Protein AF-A0A2S4L9C0-F1 (afdb_monomer)

Secondary structure (DSSP, 8-state):
-PPPPPP---HHHHHHHHHHHHHHTTS--SS--PPPHHHHSPPP-HHHH-GGG----TT---PPPTT-----SS--TT-SPP-SEEEEEE---S---SSGGGSTTSHHHHHHHSPPPTTSPEEEEEE-PPPTTS---TTS-EEEEEETTTEEEEEE-GGGHHHIIIIIITTS--TTS-----PPPP-

Radius of gyration: 21.56 Å; Cα contacts (8 Å, |Δi|>4): 229; chains: 1; bounding box: 57×43×52 Å

Nearest PDB structures (foldseek):
  2rn7-assembly1_A  TM=2.493E-01  e=7.456E+00  Shigella flexneri

Solvent-accessible surface area (backbone atoms only — not comparable to full-atom values): 11950 Å² total; per-residue (Å²): 134,81,80,80,80,74,86,75,75,44,70,74,57,52,56,61,47,55,62,51,53,65,68,49,75,80,55,91,69,89,86,79,80,77,77,54,67,81,78,74,48,81,78,82,48,52,92,82,49,34,72,91,62,67,68,73,62,97,81,70,79,81,73,79,62,95,85,73,80,81,84,85,65,72,76,66,81,89,64,68,80,87,54,23,31,38,43,38,34,26,39,47,43,94,78,76,63,96,52,57,47,71,42,77,69,21,53,46,23,39,52,65,73,42,86,73,47,88,64,45,48,71,41,80,43,78,37,58,44,69,18,86,77,76,44,67,57,49,90,51,46,23,33,34,42,35,34,72,61,78,41,78,44,70,75,46,41,38,92,47,37,68,57,46,34,65,66,48,57,40,68,44,54,33,72,82,50,79,84,69,86,81,73,75,80,81,128

Mean predicted aligned error: 12.06 Å

Foldseek 3Di:
DDPDDDQDADPVVVVVCVVVVVVCVVPDDDDDDDDDPPVVDDDDDCVVCNPPVPDDDPPPPDDDDVPDDDPPRHDPPPPPDDWWKEKEWAQLDPDDDPQNLPPPQALSVLQVPDDAAPRTGYHYHYDNPAAPVNHNDLQFFGWIQMPPQRDIDHRHHSVCSNVCRHPPVNPGGTPPRDDDPDDDPDD

pLDDT: mean 81.13, std 18.76, range [32.19, 98.31]

Sequence (187 aa):
MAPPPAPRMPVKQKMAVSLKSLMSSVLGRPGGGGTAAAELFAKTDPAADGDECLRDCDSCSVRYPRGFRIDEEDALYGRVKGWSTHMVVGTGKADWARDVGDERGSVMEAVDRAAGPKNGRLMLSASNMPTPHDTSDYSEPTTVLLLPAFTLVRNVHPRNVPTLIDELVNAAPTTTSPLRPAGLPRA

InterPro domains:
  IPR009737 Thioredoxin-like ferredoxin [PF06999] (76-171)
  IPR009737 Thioredoxin-like ferredoxin [PTHR31902] (38-170)

Organism: NCBI:txid94208

Structure (mmCIF, N/CA/C/O backbone):
data_AF-A0A2S4L9C0-F1
#
_entry.id   AF-A0A2S4L9C0-F1
#
loop_
_atom_site.group_PDB
_atom_site.id
_atom_site.type_symbol
_atom_site.label_atom_id
_atom_site.label_alt_id
_atom_site.label_comp_id
_atom_site.label_asym_id
_atom_site.label_entity_id
_atom_site.label_seq_id
_atom_site.pdbx_PDB_ins_code
_atom_site.Cartn_x
_atom_site.Cartn_y
_atom_site.Cartn_z
_atom_site.occupancy
_atom_site.B_iso_or_equiv
_atom_site.auth_seq_id
_atom_site.auth_comp_id
_atom_site.auth_asym_id
_atom_site.auth_atom_id
_atom_site.pdbx_PDB_model_num
ATOM 1 N N . MET A 1 1 ? 26.727 -15.328 -33.462 1.00 40.56 1 MET A N 1
ATOM 2 C CA . MET A 1 1 ? 26.550 -14.125 -32.624 1.00 40.56 1 MET A CA 1
ATOM 3 C C . MET A 1 1 ? 26.323 -14.616 -31.202 1.00 40.56 1 MET A C 1
ATOM 5 O O . MET A 1 1 ? 25.412 -15.408 -31.003 1.00 40.56 1 MET A O 1
ATOM 9 N N . ALA A 1 2 ? 27.241 -14.332 -30.276 1.00 32.19 2 ALA A N 1
ATOM 10 C CA . ALA A 1 2 ? 27.157 -14.835 -28.902 1.00 32.19 2 ALA A CA 1
ATOM 11 C C . ALA A 1 2 ? 26.001 -14.144 -28.151 1.00 32.19 2 ALA A C 1
ATOM 13 O O . ALA A 1 2 ? 25.752 -12.969 -28.425 1.00 32.19 2 ALA A O 1
ATOM 14 N N . PRO A 1 3 ? 25.294 -14.829 -27.232 1.00 37.19 3 PRO A N 1
ATOM 15 C CA . PRO A 1 3 ? 24.273 -14.183 -26.415 1.00 37.19 3 PRO A CA 1
ATOM 16 C C . PRO A 1 3 ? 24.906 -13.063 -25.571 1.00 37.19 3 PRO A C 1
ATOM 18 O O . PRO A 1 3 ? 26.029 -13.244 -25.082 1.00 37.19 3 PRO A O 1
ATOM 21 N N . PRO A 1 4 ? 24.217 -11.923 -25.382 1.00 44.47 4 PRO A N 1
ATOM 22 C CA . PRO A 1 4 ? 24.716 -10.859 -24.524 1.00 44.47 4 PRO A CA 1
ATOM 23 C C . PRO A 1 4 ? 24.902 -11.385 -23.091 1.00 44.47 4 PRO A C 1
ATOM 25 O O . PRO A 1 4 ? 24.131 -12.237 -22.630 1.00 44.47 4 PRO A O 1
ATOM 28 N N . PRO A 1 5 ? 25.950 -10.933 -22.380 1.00 41.84 5 PRO A N 1
ATOM 29 C CA . PRO A 1 5 ? 26.220 -11.382 -21.024 1.00 41.84 5 PRO A CA 1
ATOM 30 C C . PRO A 1 5 ? 25.056 -11.003 -20.106 1.00 41.84 5 PRO A C 1
ATOM 32 O O . PRO A 1 5 ? 24.578 -9.872 -20.135 1.00 41.84 5 PRO A O 1
ATOM 35 N N . ALA A 1 6 ? 24.621 -11.942 -19.261 1.00 49.94 6 ALA A N 1
ATOM 36 C CA . ALA A 1 6 ? 23.619 -11.664 -18.238 1.00 49.94 6 ALA A CA 1
ATOM 37 C C . ALA A 1 6 ? 24.043 -10.443 -17.392 1.00 49.94 6 ALA A C 1
ATOM 39 O O . ALA A 1 6 ? 25.236 -10.327 -17.070 1.00 49.94 6 ALA A O 1
ATOM 40 N N . PRO A 1 7 ? 23.103 -9.552 -17.019 1.00 53.53 7 PRO A N 1
ATOM 41 C CA . PRO A 1 7 ? 23.416 -8.340 -16.273 1.00 53.53 7 PRO A CA 1
ATOM 42 C C . PRO A 1 7 ? 24.195 -8.695 -15.003 1.00 53.53 7 PRO A C 1
ATOM 44 O O . PRO A 1 7 ? 23.752 -9.466 -14.147 1.00 53.53 7 PRO A O 1
ATOM 47 N N . ARG A 1 8 ? 25.427 -8.185 -14.916 1.00 56.31 8 ARG A N 1
ATOM 48 C CA . ARG A 1 8 ? 26.347 -8.491 -13.821 1.00 56.31 8 ARG A CA 1
ATOM 49 C C . ARG A 1 8 ? 25.921 -7.687 -12.600 1.00 56.31 8 ARG A C 1
ATOM 51 O O . ARG A 1 8 ? 26.166 -6.492 -12.544 1.00 56.31 8 ARG A O 1
ATOM 58 N N . MET A 1 9 ? 25.340 -8.356 -11.604 1.00 55.81 9 MET A N 1
ATOM 59 C CA . MET A 1 9 ? 24.988 -7.709 -10.334 1.00 55.81 9 MET A CA 1
ATOM 60 C C . MET A 1 9 ? 26.193 -6.951 -9.734 1.00 55.81 9 MET A C 1
ATOM 62 O O . MET A 1 9 ? 27.287 -7.540 -9.661 1.00 55.81 9 MET A O 1
ATOM 66 N N . PRO A 1 10 ? 26.002 -5.715 -9.232 1.00 62.03 10 PRO A N 1
ATOM 67 C CA . PRO A 1 10 ? 27.058 -4.949 -8.578 1.00 62.03 10 PRO A CA 1
ATOM 68 C C . PRO A 1 10 ? 27.641 -5.712 -7.389 1.00 62.03 10 PRO A C 1
ATOM 70 O O . PRO A 1 10 ? 26.926 -6.362 -6.621 1.00 62.03 10 PRO A O 1
ATOM 73 N N . VAL A 1 11 ? 28.955 -5.607 -7.183 1.00 62.00 11 VAL A N 1
ATOM 74 C CA . VAL A 1 11 ? 29.671 -6.326 -6.110 1.00 62.00 11 VAL A CA 1
ATOM 75 C C . VAL A 1 11 ? 29.096 -6.004 -4.724 1.00 62.00 11 VAL A C 1
ATOM 77 O O . VAL A 1 11 ? 28.929 -6.904 -3.901 1.00 62.00 11 VAL A O 1
ATOM 80 N N . LYS A 1 12 ? 28.687 -4.750 -4.485 1.00 55.84 12 LYS A N 1
ATOM 81 C CA . LYS A 1 12 ? 28.034 -4.325 -3.233 1.00 55.84 12 LYS A CA 1
ATOM 82 C C . LYS A 1 12 ? 26.720 -5.072 -2.980 1.00 55.84 12 LYS A C 1
ATOM 84 O O . LYS A 1 12 ? 26.436 -5.469 -1.850 1.00 55.84 12 LYS A O 1
ATOM 89 N N . GLN A 1 13 ? 25.944 -5.332 -4.034 1.00 58.22 13 GLN A N 1
ATOM 90 C CA . GLN A 1 13 ? 24.710 -6.103 -3.932 1.00 58.22 13 GLN A CA 1
ATOM 91 C C . GLN A 1 13 ? 24.969 -7.598 -3.719 1.00 58.22 13 GLN A C 1
ATOM 93 O O . GLN A 1 13 ? 24.226 -8.222 -2.961 1.00 58.22 13 GLN A O 1
ATOM 98 N N . LYS A 1 14 ? 26.025 -8.164 -4.320 1.00 57.91 14 LYS A N 1
ATOM 99 C CA . LYS A 1 14 ? 26.423 -9.571 -4.117 1.00 57.91 14 LYS A CA 1
ATOM 100 C C . LYS A 1 14 ? 26.741 -9.876 -2.651 1.00 57.91 14 LYS A C 1
ATOM 102 O O . LYS A 1 14 ? 26.274 -10.882 -2.120 1.00 57.91 14 LYS A O 1
ATOM 107 N N . MET A 1 15 ? 27.464 -8.982 -1.973 1.00 54.25 15 MET A N 1
ATOM 108 C CA . MET A 1 15 ? 27.844 -9.165 -0.564 1.00 54.25 15 MET A CA 1
ATOM 109 C C . MET A 1 15 ? 26.628 -9.130 0.378 1.00 54.25 15 MET A C 1
ATOM 111 O O . MET A 1 15 ? 26.521 -9.955 1.284 1.00 54.25 15 MET A O 1
ATOM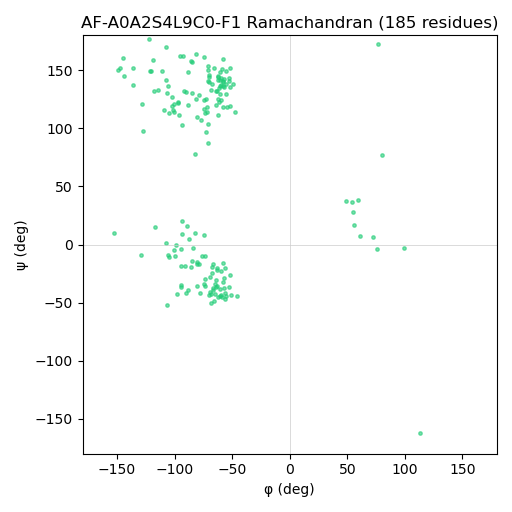 115 N N . ALA A 1 16 ? 25.659 -8.243 0.119 1.00 54.34 16 ALA A N 1
ATOM 116 C CA . ALA A 1 16 ? 24.417 -8.163 0.893 1.00 54.34 16 ALA A CA 1
ATOM 117 C C . ALA A 1 16 ? 23.483 -9.372 0.682 1.00 54.34 16 ALA A C 1
ATOM 119 O O . ALA A 1 16 ? 22.702 -9.707 1.573 1.00 54.34 16 ALA A O 1
ATOM 120 N N . VAL A 1 17 ? 23.547 -10.024 -0.484 1.00 53.62 17 VAL A N 1
ATOM 121 C CA . VAL A 1 17 ? 22.790 -11.253 -0.781 1.00 53.62 17 VAL A CA 1
ATOM 122 C C . VAL A 1 17 ? 23.447 -12.469 -0.126 1.00 53.62 17 VAL A C 1
ATOM 124 O O . VAL A 1 17 ? 22.741 -13.272 0.475 1.00 53.62 17 VAL A O 1
ATOM 127 N N . SER A 1 18 ? 24.781 -12.569 -0.154 1.00 51.62 18 SER A N 1
ATOM 128 C CA . SER A 1 18 ? 25.524 -13.679 0.467 1.00 51.62 18 SER A CA 1
ATOM 129 C C . SER A 1 18 ? 25.285 -13.767 1.984 1.00 51.62 18 SER A C 1
ATOM 131 O O . SER A 1 18 ? 24.957 -14.835 2.502 1.00 51.62 18 SER A O 1
ATOM 133 N N . LEU A 1 19 ? 25.311 -12.627 2.692 1.00 51.59 19 LEU A N 1
ATOM 134 C CA . LEU A 1 19 ? 25.030 -12.589 4.135 1.00 51.59 19 LEU A CA 1
ATOM 135 C C . LEU A 1 19 ? 23.570 -12.947 4.478 1.00 51.59 19 LEU A C 1
ATOM 137 O O . LEU A 1 19 ? 23.311 -13.610 5.481 1.00 51.59 19 LEU A O 1
ATOM 141 N N . LYS A 1 20 ? 22.604 -12.527 3.648 1.00 49.97 20 LYS A N 1
ATOM 142 C CA . LYS A 1 20 ? 21.173 -12.826 3.852 1.00 49.97 20 LYS A CA 1
ATOM 143 C C . LYS A 1 20 ? 20.823 -14.274 3.506 1.00 49.97 20 LYS A C 1
ATOM 145 O O . LYS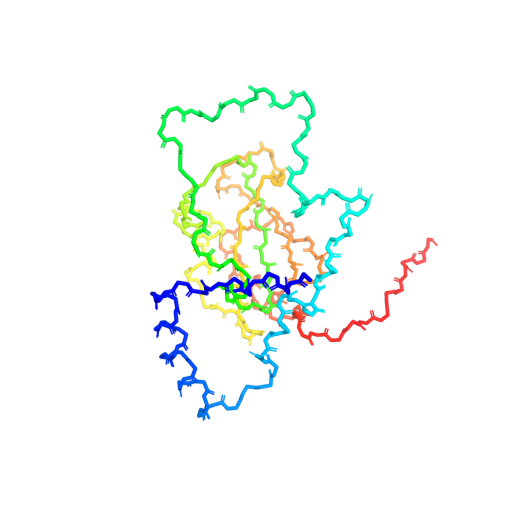 A 1 20 ? 19.974 -14.862 4.170 1.00 49.97 20 LYS A O 1
ATOM 150 N N . SER A 1 21 ? 21.487 -14.846 2.501 1.00 47.16 21 SER A N 1
ATOM 151 C CA . SER A 1 21 ? 21.288 -16.233 2.076 1.00 47.16 21 SER A CA 1
ATOM 152 C C . SER A 1 21 ? 21.643 -17.206 3.198 1.00 47.16 21 SER A C 1
ATOM 154 O O . SER A 1 21 ? 20.842 -18.088 3.499 1.00 47.16 21 SER A O 1
ATOM 156 N N . LEU A 1 22 ? 22.779 -16.996 3.875 1.00 48.09 22 LEU A N 1
ATOM 157 C CA . LEU A 1 22 ? 23.251 -17.879 4.948 1.00 48.09 22 LEU A CA 1
ATOM 158 C C . LEU A 1 22 ? 22.320 -17.897 6.173 1.00 48.09 22 LEU A C 1
ATOM 160 O O . LEU A 1 22 ? 22.137 -18.953 6.777 1.00 48.09 22 LEU A O 1
ATOM 164 N N . MET A 1 23 ? 21.667 -16.776 6.500 1.00 48.16 23 MET A N 1
ATOM 165 C CA . MET A 1 23 ? 20.722 -16.708 7.627 1.00 48.16 23 MET A CA 1
ATOM 166 C C . MET A 1 23 ? 19.326 -17.265 7.313 1.00 48.16 23 MET A C 1
ATOM 168 O O . MET A 1 23 ? 18.567 -17.558 8.233 1.00 48.16 23 MET A O 1
ATOM 172 N N . SER A 1 24 ? 18.982 -17.457 6.036 1.00 38.38 24 SER A N 1
ATOM 173 C CA . SER A 1 24 ? 17.699 -18.059 5.637 1.00 38.38 24 SER A CA 1
ATOM 174 C C . SER A 1 24 ? 17.721 -19.592 5.604 1.00 38.38 24 SER A C 1
ATOM 176 O O . SER A 1 24 ? 16.674 -20.225 5.691 1.00 38.38 24 SER A O 1
ATOM 178 N N . SER A 1 25 ? 18.909 -20.198 5.537 1.00 37.41 25 SER A N 1
ATOM 179 C CA . SER A 1 25 ? 19.090 -21.652 5.418 1.00 37.41 25 SER A CA 1
ATOM 180 C C . SER A 1 25 ? 18.803 -22.448 6.702 1.00 37.41 25 SER A C 1
ATOM 182 O O . SER A 1 25 ? 18.737 -23.670 6.640 1.00 37.41 25 SER A O 1
ATOM 184 N N . VAL A 1 26 ? 18.616 -21.791 7.855 1.00 46.44 26 VAL A N 1
ATOM 185 C CA . VAL A 1 26 ? 18.379 -22.459 9.156 1.00 46.44 26 VAL A CA 1
ATOM 186 C C . VAL A 1 26 ? 16.916 -22.365 9.621 1.00 46.44 26 VAL A C 1
ATOM 188 O O . VAL A 1 26 ? 16.510 -23.070 10.540 1.00 46.44 26 VAL A O 1
ATOM 191 N N . LEU A 1 27 ? 16.071 -21.576 8.951 1.00 43.75 27 LEU A N 1
ATOM 192 C CA . LEU A 1 27 ? 14.640 -21.486 9.252 1.00 43.75 27 LEU A CA 1
ATOM 193 C C . LEU A 1 27 ? 13.852 -21.723 7.964 1.00 43.75 27 LEU A C 1
ATOM 195 O O . LEU A 1 27 ? 13.706 -20.826 7.136 1.00 43.75 27 LEU A O 1
ATOM 199 N N . GLY A 1 28 ? 13.389 -22.964 7.789 1.00 33.69 28 GLY A N 1
ATOM 200 C CA . GLY A 1 28 ? 12.649 -23.422 6.617 1.00 33.69 28 GLY A CA 1
ATOM 201 C C . GLY A 1 28 ? 11.518 -22.468 6.236 1.00 33.69 28 GLY A C 1
ATOM 202 O O . GLY A 1 28 ? 10.542 -22.304 6.965 1.00 33.69 28 GLY A O 1
ATOM 203 N N . ARG A 1 29 ? 11.658 -21.839 5.068 1.00 38.75 29 ARG A N 1
ATOM 204 C CA . ARG A 1 29 ? 10.647 -20.968 4.476 1.00 38.75 29 ARG A CA 1
ATOM 205 C C . ARG A 1 29 ? 9.881 -21.742 3.402 1.00 38.75 29 ARG A C 1
ATOM 207 O O . ARG A 1 29 ? 10.502 -22.153 2.422 1.00 38.75 29 ARG A O 1
ATOM 214 N N . PRO A 1 30 ? 8.551 -21.890 3.503 1.00 38.41 30 PRO A N 1
ATOM 215 C CA . PRO A 1 30 ? 7.756 -22.253 2.343 1.00 38.41 30 PRO A CA 1
ATOM 216 C C . PRO A 1 30 ? 7.694 -21.026 1.412 1.00 38.41 30 PRO A C 1
ATOM 218 O O . PRO A 1 30 ? 7.232 -19.959 1.808 1.00 38.41 30 PRO A O 1
ATOM 221 N N . GLY A 1 31 ? 8.222 -21.152 0.190 1.00 43.75 31 GLY A N 1
ATOM 222 C CA . GLY A 1 31 ? 8.027 -20.192 -0.911 1.00 43.75 31 GLY A CA 1
ATOM 223 C C . GLY A 1 31 ? 8.894 -18.923 -0.875 1.00 43.75 31 GLY A C 1
ATOM 224 O O . GLY A 1 31 ? 8.426 -17.839 -0.525 1.00 43.75 31 GLY A O 1
ATOM 225 N N . GLY A 1 32 ? 10.173 -19.010 -1.254 1.00 45.41 32 GLY A N 1
ATOM 226 C CA . GLY A 1 32 ? 11.061 -17.838 -1.198 1.00 45.41 32 GLY A CA 1
ATOM 227 C C . GLY A 1 32 ? 12.237 -17.759 -2.164 1.00 45.41 32 GLY A C 1
ATOM 228 O O . GLY A 1 32 ? 13.054 -16.864 -1.979 1.00 45.41 32 GLY A O 1
ATOM 2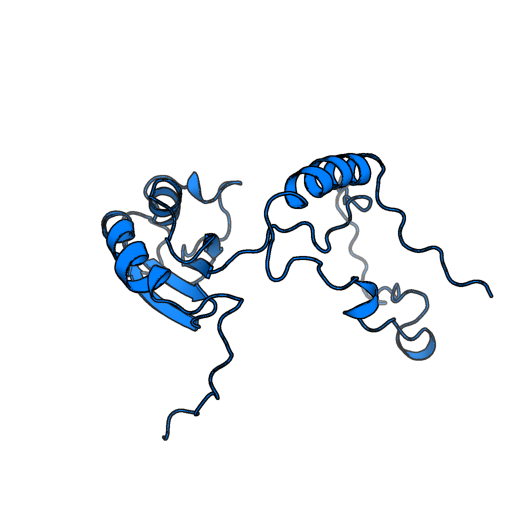29 N N . GLY A 1 33 ? 12.343 -18.633 -3.164 1.00 49.19 33 GLY A N 1
ATOM 230 C CA . GLY A 1 33 ? 13.203 -18.383 -4.322 1.00 49.19 33 GLY A CA 1
ATOM 231 C C . GLY A 1 33 ? 12.348 -17.733 -5.400 1.00 49.19 33 GLY A C 1
ATOM 232 O O . GLY A 1 33 ? 11.522 -18.420 -5.990 1.00 49.19 33 GLY A O 1
ATOM 233 N N . GLY A 1 34 ? 12.458 -16.418 -5.594 1.00 58.94 34 GLY A N 1
ATOM 234 C CA . GLY A 1 34 ? 11.788 -15.769 -6.723 1.00 58.94 34 GLY A CA 1
ATOM 235 C C . GLY A 1 34 ? 12.300 -16.367 -8.033 1.00 58.94 34 GLY A C 1
ATOM 236 O O . GLY A 1 34 ? 13.502 -16.605 -8.156 1.00 58.94 34 GLY A O 1
ATOM 237 N N . THR A 1 35 ? 11.401 -16.630 -8.981 1.00 70.00 35 THR A N 1
ATOM 238 C CA . THR A 1 35 ? 11.761 -16.993 -10.357 1.00 70.00 35 THR A CA 1
ATOM 239 C C . THR A 1 35 ? 12.723 -15.955 -10.924 1.00 70.00 35 THR A C 1
ATOM 241 O O . THR A 1 35 ? 12.631 -14.764 -10.610 1.00 70.00 35 THR A O 1
ATOM 244 N N . ALA A 1 36 ? 13.690 -16.393 -11.729 1.00 77.06 36 ALA A N 1
ATOM 245 C CA . ALA A 1 36 ? 14.629 -15.449 -12.316 1.00 77.06 36 ALA A CA 1
ATOM 246 C C . ALA A 1 36 ? 13.861 -14.465 -13.213 1.00 77.06 36 ALA A C 1
ATOM 248 O O . ALA A 1 36 ? 12.921 -14.855 -13.901 1.00 77.06 36 ALA A O 1
ATOM 249 N N . ALA A 1 37 ? 14.268 -13.192 -13.258 1.00 77.69 37 ALA A N 1
ATOM 250 C CA . ALA A 1 37 ? 13.621 -12.203 -14.130 1.00 77.69 37 ALA A CA 1
ATOM 251 C C . ALA A 1 37 ? 13.545 -12.684 -15.595 1.00 77.69 37 ALA A C 1
ATOM 253 O O . ALA A 1 37 ? 12.536 -12.484 -16.262 1.00 77.69 37 ALA A O 1
ATOM 254 N N . ALA A 1 38 ? 14.578 -13.397 -16.058 1.00 80.75 38 ALA A N 1
ATOM 255 C CA . ALA A 1 38 ? 14.643 -13.988 -17.394 1.00 80.75 38 ALA A CA 1
ATOM 256 C C . ALA A 1 38 ? 13.622 -15.118 -17.650 1.00 80.75 38 ALA A C 1
ATOM 258 O O . ALA A 1 38 ? 13.407 -15.477 -18.802 1.00 80.75 38 ALA A O 1
ATOM 259 N N . GLU A 1 39 ? 13.027 -15.690 -16.602 1.00 83.31 39 GLU A N 1
ATOM 260 C CA . GLU A 1 39 ? 11.964 -16.702 -16.688 1.00 83.31 39 GLU A CA 1
ATOM 261 C C . GLU A 1 39 ? 10.563 -16.077 -16.606 1.00 83.31 39 GLU A C 1
ATOM 263 O O . GLU A 1 39 ? 9.585 -16.714 -16.985 1.00 83.31 39 GLU A O 1
ATOM 2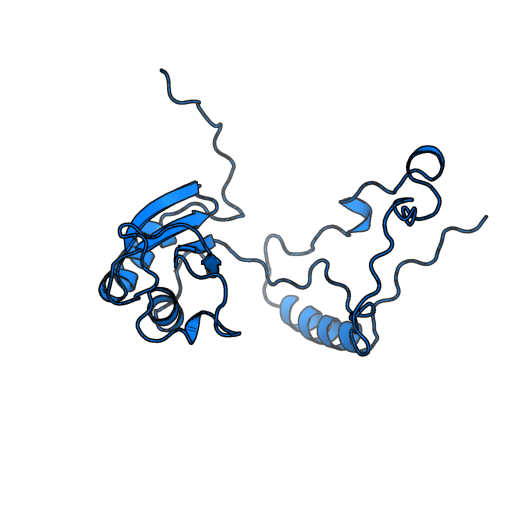68 N N . LEU A 1 40 ? 10.454 -14.843 -16.099 1.00 82.50 40 LEU A N 1
ATOM 269 C CA . LEU A 1 40 ? 9.178 -14.146 -15.914 1.00 82.50 40 LEU A CA 1
ATOM 270 C C . LEU A 1 40 ? 8.807 -13.232 -17.073 1.00 82.50 40 LEU A C 1
ATOM 272 O O . LEU A 1 40 ? 7.626 -13.092 -17.385 1.00 82.50 40 LEU A O 1
ATOM 276 N N . PHE A 1 41 ? 9.797 -12.576 -17.670 1.00 82.94 41 PHE A N 1
ATOM 277 C CA . PHE A 1 41 ? 9.576 -11.608 -18.732 1.00 82.94 41 PHE A CA 1
ATOM 278 C C . PHE A 1 41 ? 10.007 -12.205 -20.066 1.00 82.94 41 PHE A C 1
ATOM 280 O O . PHE A 1 41 ? 11.109 -12.746 -20.190 1.00 82.94 41 PHE A O 1
ATOM 287 N N . ALA A 1 42 ? 9.131 -12.103 -21.066 1.00 82.69 42 ALA A N 1
ATOM 288 C CA . ALA A 1 42 ? 9.484 -12.453 -22.432 1.00 82.69 42 ALA A CA 1
ATOM 289 C C . ALA A 1 42 ? 10.673 -11.597 -22.884 1.00 82.69 42 ALA A C 1
ATOM 291 O O . ALA A 1 42 ? 10.760 -10.410 -22.564 1.00 82.69 42 ALA A O 1
ATOM 292 N N . LYS A 1 43 ? 11.599 -12.212 -23.620 1.00 80.75 43 LYS A N 1
ATOM 293 C CA . LYS A 1 43 ? 12.662 -11.458 -24.281 1.00 80.75 43 LYS A CA 1
ATOM 294 C C . LYS A 1 43 ? 12.056 -10.654 -25.423 1.00 80.75 43 LYS A C 1
ATOM 296 O O . LYS A 1 43 ? 11.142 -11.137 -26.088 1.00 80.75 43 LYS A O 1
ATOM 301 N N . THR A 1 44 ? 12.591 -9.462 -25.629 1.00 81.44 44 THR A N 1
ATOM 302 C CA . THR A 1 44 ? 12.240 -8.600 -26.755 1.00 81.44 44 THR A CA 1
ATOM 303 C C . THR A 1 44 ? 12.607 -9.285 -28.072 1.00 81.44 44 THR A C 1
ATOM 305 O O . THR A 1 44 ? 13.592 -10.030 -28.138 1.00 81.44 44 THR A O 1
ATOM 308 N N . ASP A 1 45 ? 11.793 -9.066 -29.102 1.00 83.19 45 ASP A N 1
ATOM 309 C CA . ASP A 1 45 ? 12.053 -9.536 -30.461 1.00 83.19 45 ASP A CA 1
ATOM 310 C C . ASP A 1 45 ? 12.710 -8.399 -31.253 1.00 83.19 45 ASP A C 1
ATOM 312 O O . ASP A 1 45 ? 12.036 -7.418 -31.565 1.00 83.19 45 ASP A O 1
ATOM 316 N N . PRO A 1 46 ? 13.995 -8.506 -31.638 1.00 84.81 46 PRO A N 1
ATOM 317 C CA . PRO A 1 46 ? 14.676 -7.443 -32.373 1.00 84.81 46 PRO A CA 1
ATOM 318 C C . PRO A 1 46 ? 13.985 -7.042 -33.684 1.00 84.81 46 PRO A C 1
ATOM 320 O O . PRO A 1 46 ? 14.100 -5.894 -34.109 1.00 84.81 46 PRO A O 1
ATOM 323 N N . ALA A 1 47 ? 13.260 -7.962 -34.334 1.00 82.06 47 ALA A N 1
ATOM 324 C CA . ALA A 1 47 ? 12.562 -7.671 -35.585 1.00 82.06 47 ALA A CA 1
ATOM 325 C C . ALA A 1 47 ? 11.307 -6.805 -35.382 1.00 82.06 47 ALA A C 1
ATOM 327 O O . ALA A 1 47 ? 10.941 -6.044 -36.280 1.00 82.06 47 ALA A O 1
ATOM 328 N N . ALA A 1 48 ? 10.659 -6.912 -34.219 1.00 81.44 48 ALA A N 1
ATOM 329 C CA . ALA A 1 48 ? 9.454 -6.159 -33.877 1.00 81.44 48 ALA A CA 1
ATOM 330 C C . ALA A 1 48 ? 9.764 -4.915 -33.025 1.00 81.44 48 ALA A C 1
ATOM 332 O O . ALA A 1 48 ? 9.232 -3.838 -33.291 1.00 81.44 48 ALA A O 1
ATOM 333 N N . ASP A 1 49 ? 10.661 -5.055 -32.047 1.00 75.19 49 ASP A N 1
ATOM 334 C CA . ASP A 1 49 ? 10.937 -4.071 -30.993 1.00 75.19 49 ASP A CA 1
ATOM 335 C C . ASP A 1 49 ? 12.196 -3.224 -31.271 1.00 75.19 49 ASP A C 1
ATOM 337 O O . ASP A 1 49 ? 12.450 -2.225 -30.593 1.00 75.19 49 ASP A O 1
ATOM 341 N N . GLY A 1 50 ? 12.990 -3.602 -32.281 1.00 72.50 50 GLY A N 1
ATOM 342 C CA . GLY A 1 50 ? 14.323 -3.050 -32.525 1.00 72.50 50 GLY A CA 1
ATOM 343 C C . GLY A 1 50 ? 15.383 -3.612 -31.571 1.00 72.50 50 GLY A C 1
ATOM 344 O O . GLY A 1 50 ? 15.082 -4.344 -30.624 1.00 72.50 50 GLY A O 1
ATOM 345 N N . ASP A 1 51 ? 16.649 -3.278 -31.821 1.00 76.12 51 ASP A N 1
ATOM 346 C CA . ASP A 1 51 ? 17.759 -3.767 -30.999 1.00 76.12 51 ASP A CA 1
ATOM 347 C C . ASP A 1 51 ? 17.591 -3.329 -29.535 1.00 76.12 51 ASP A C 1
ATOM 349 O O . ASP A 1 51 ? 17.419 -2.149 -29.225 1.00 76.12 51 ASP A O 1
ATOM 353 N N . GLU A 1 52 ? 17.600 -4.313 -28.633 1.00 68.75 52 GLU A N 1
ATOM 354 C CA . GLU A 1 52 ? 17.492 -4.135 -27.177 1.00 68.75 52 GLU A CA 1
ATOM 355 C C . GLU A 1 52 ? 16.251 -3.348 -26.692 1.00 68.75 52 GLU A C 1
ATOM 357 O O . GLU A 1 52 ? 16.212 -2.938 -25.535 1.00 68.75 52 GLU A O 1
ATOM 362 N N . CYS A 1 53 ? 15.209 -3.177 -27.524 1.00 68.62 53 CYS A N 1
ATOM 363 C CA . CYS A 1 53 ? 14.039 -2.333 -27.215 1.00 68.62 53 CYS A CA 1
ATOM 364 C C . CYS A 1 53 ? 14.429 -0.879 -26.854 1.00 68.62 53 CYS A C 1
ATOM 366 O O . CYS A 1 53 ? 13.723 -0.186 -26.122 1.00 68.62 53 CYS A O 1
ATOM 368 N N . LEU A 1 54 ? 15.559 -0.398 -27.384 1.00 69.56 54 LEU A N 1
ATOM 369 C CA . LEU A 1 54 ? 16.083 0.953 -27.149 1.00 69.56 54 LEU A CA 1
ATOM 370 C C . LEU A 1 54 ? 15.641 1.952 -28.224 1.00 69.56 54 LEU A C 1
ATOM 372 O O . LEU A 1 54 ? 16.288 2.977 -28.439 1.00 69.56 54 LEU A O 1
ATOM 376 N N . ARG A 1 55 ? 14.566 1.649 -28.957 1.00 68.25 55 ARG A N 1
ATOM 377 C CA . ARG A 1 55 ? 14.078 2.544 -30.000 1.00 68.25 55 ARG A CA 1
ATOM 378 C C . ARG A 1 55 ? 13.422 3.764 -29.360 1.00 68.25 55 ARG A C 1
ATOM 380 O O . ARG A 1 55 ? 12.247 3.730 -28.999 1.00 68.25 55 ARG A O 1
ATOM 387 N N . ASP A 1 56 ? 14.191 4.838 -29.244 1.00 67.12 56 ASP A N 1
ATOM 388 C CA . ASP A 1 56 ? 13.674 6.136 -28.832 1.00 67.12 56 ASP A CA 1
ATOM 389 C C . ASP A 1 56 ? 12.571 6.601 -29.795 1.00 67.12 56 ASP A C 1
ATOM 391 O O . ASP A 1 56 ? 12.640 6.427 -31.013 1.00 67.12 56 ASP A O 1
ATOM 395 N N . CYS A 1 57 ? 11.526 7.197 -29.232 1.00 67.31 57 CYS A N 1
ATOM 396 C CA . CYS A 1 57 ? 10.455 7.839 -29.981 1.00 67.31 57 CYS A CA 1
ATOM 397 C C . CYS A 1 57 ? 11.013 8.991 -30.834 1.00 67.31 57 CYS A C 1
ATOM 399 O O . CYS A 1 57 ? 11.663 9.887 -30.298 1.00 67.31 57 CYS A O 1
ATOM 401 N N . ASP A 1 58 ? 10.680 9.034 -32.131 1.00 68.12 58 ASP A N 1
ATOM 402 C CA . ASP A 1 58 ? 11.172 10.056 -33.080 1.00 68.12 58 ASP A CA 1
ATOM 403 C C . ASP A 1 58 ? 10.876 11.510 -32.634 1.00 68.12 58 ASP A C 1
ATOM 405 O O . ASP A 1 58 ? 11.522 12.458 -33.079 1.00 68.12 58 ASP A O 1
ATOM 409 N N . SER A 1 59 ? 9.907 11.707 -31.731 1.00 68.69 59 SER A N 1
ATOM 410 C CA . SER A 1 59 ? 9.507 13.007 -31.174 1.00 68.69 59 SER A CA 1
ATOM 411 C C . SER A 1 59 ? 10.103 13.337 -29.796 1.00 68.69 59 SER A C 1
ATOM 413 O O . SER A 1 59 ? 9.800 14.395 -29.235 1.00 68.69 59 SER A O 1
ATOM 415 N N . CYS A 1 60 ? 10.916 12.460 -29.208 1.00 63.94 60 CYS A N 1
ATOM 416 C CA . CYS A 1 60 ? 11.426 12.611 -27.846 1.00 63.94 60 CYS A CA 1
ATOM 417 C C . CYS A 1 60 ? 12.649 13.542 -27.800 1.00 63.94 60 CYS A C 1
ATOM 419 O O . CYS A 1 60 ? 13.796 13.130 -27.704 1.00 63.94 60 CYS A O 1
ATOM 421 N N . SER A 1 61 ? 12.385 14.852 -27.862 1.00 68.88 61 SER A N 1
ATOM 422 C CA . SER A 1 61 ? 13.393 15.926 -27.783 1.00 68.88 61 SER A CA 1
ATOM 423 C C . SER A 1 61 ? 13.717 16.385 -26.350 1.00 68.88 61 SER A C 1
ATOM 425 O O . SER A 1 61 ? 14.464 17.348 -26.149 1.00 68.88 61 SER A O 1
ATOM 427 N N . VAL A 1 62 ? 13.154 15.718 -25.338 1.00 72.88 62 VAL A N 1
ATOM 428 C CA . VAL A 1 62 ? 13.282 16.115 -23.932 1.00 72.88 62 VAL A CA 1
ATOM 429 C C . VAL A 1 62 ? 14.685 15.788 -23.431 1.00 72.88 62 VAL A C 1
ATOM 431 O O . VAL A 1 62 ? 15.066 14.630 -23.300 1.00 72.88 62 VAL A O 1
ATOM 434 N N . ARG A 1 63 ? 15.464 16.825 -23.120 1.00 76.94 63 ARG A N 1
ATOM 435 C CA . ARG A 1 63 ? 16.746 16.677 -22.423 1.00 76.94 63 ARG A CA 1
ATOM 436 C C . ARG A 1 63 ? 16.514 16.746 -20.922 1.00 76.94 63 ARG A C 1
ATOM 438 O O . ARG A 1 63 ? 15.880 17.687 -20.443 1.00 76.94 63 ARG A O 1
ATOM 445 N N . TYR A 1 64 ? 17.069 15.794 -20.177 1.00 82.75 64 TYR A N 1
ATOM 446 C CA . TYR A 1 64 ? 17.063 15.871 -18.720 1.00 82.75 64 TYR A CA 1
ATOM 447 C C . TYR A 1 64 ? 17.810 17.127 -18.221 1.00 82.75 64 TYR A C 1
ATOM 449 O O . TYR A 1 64 ? 18.769 17.574 -18.863 1.00 82.75 64 TYR A O 1
ATOM 457 N N . PRO A 1 65 ? 17.400 17.714 -17.080 1.00 87.62 65 PRO A N 1
ATOM 458 C CA . PRO A 1 65 ? 18.083 18.863 -16.493 1.00 87.62 65 PRO A CA 1
ATOM 459 C C . PRO A 1 65 ? 19.575 18.604 -16.244 1.00 87.62 65 PRO A C 1
ATOM 461 O O . PRO A 1 65 ? 19.990 17.485 -15.934 1.00 87.62 65 PRO A O 1
ATOM 464 N N . ARG A 1 66 ? 20.398 19.661 -16.317 1.00 88.19 66 ARG A N 1
ATOM 465 C CA . ARG A 1 66 ? 21.831 19.565 -15.989 1.00 88.19 66 ARG A CA 1
ATOM 466 C C . ARG A 1 66 ? 21.999 19.066 -14.550 1.00 88.19 66 ARG A C 1
ATOM 468 O O . ARG A 1 66 ? 21.574 19.738 -13.619 1.00 88.19 66 ARG A O 1
ATOM 475 N N . GLY A 1 67 ? 22.640 17.908 -14.388 1.00 86.50 67 GLY A N 1
ATOM 476 C CA . GLY A 1 67 ? 22.888 17.282 -13.085 1.00 86.50 67 GLY A CA 1
ATOM 477 C C . GLY A 1 67 ? 21.907 16.172 -12.702 1.00 86.50 67 GLY A C 1
ATOM 478 O O . GLY A 1 67 ? 22.123 15.529 -11.678 1.00 86.50 67 GLY A O 1
ATOM 479 N N . PHE A 1 68 ? 20.884 15.903 -13.516 1.00 88.00 68 PHE A N 1
ATOM 480 C CA . PHE A 1 68 ? 20.055 14.713 -13.354 1.00 88.00 68 PHE A CA 1
ATOM 481 C C . PHE A 1 68 ? 20.897 13.447 -13.569 1.00 88.00 68 PHE A C 1
ATOM 483 O O . PHE A 1 68 ? 21.674 13.363 -14.521 1.00 88.00 68 PHE A O 1
ATOM 490 N N . ARG A 1 69 ? 20.775 12.484 -12.654 1.00 87.06 69 ARG A N 1
ATOM 491 C CA . ARG A 1 69 ? 21.471 11.195 -12.694 1.00 87.06 69 ARG A CA 1
ATOM 492 C C . ARG A 1 69 ? 20.480 10.103 -12.330 1.00 87.06 69 ARG A C 1
ATOM 494 O O . ARG A 1 69 ? 19.718 10.273 -11.380 1.00 87.06 69 ARG A O 1
ATOM 501 N N . ILE A 1 70 ? 20.525 9.002 -13.067 1.00 86.75 70 ILE A N 1
ATOM 502 C CA . ILE A 1 70 ? 19.789 7.778 -12.761 1.00 86.75 70 ILE A CA 1
ATOM 503 C C . ILE A 1 70 ? 20.812 6.754 -12.264 1.00 86.75 70 ILE A C 1
ATOM 505 O O . ILE A 1 70 ? 21.943 6.720 -12.747 1.00 86.75 70 ILE A O 1
ATOM 509 N N . ASP A 1 71 ? 20.434 5.967 -11.260 1.00 85.19 71 ASP A N 1
ATOM 510 C CA . ASP A 1 71 ? 21.194 4.780 -10.879 1.00 85.19 71 ASP A CA 1
ATOM 511 C C . ASP A 1 71 ? 20.828 3.637 -11.832 1.00 85.19 71 ASP A C 1
ATOM 513 O O . ASP A 1 71 ? 19.704 3.138 -11.810 1.00 85.19 71 ASP A O 1
ATOM 517 N N . GLU A 1 72 ? 21.770 3.267 -12.695 1.00 85.25 72 GLU A N 1
ATOM 518 C CA . GLU A 1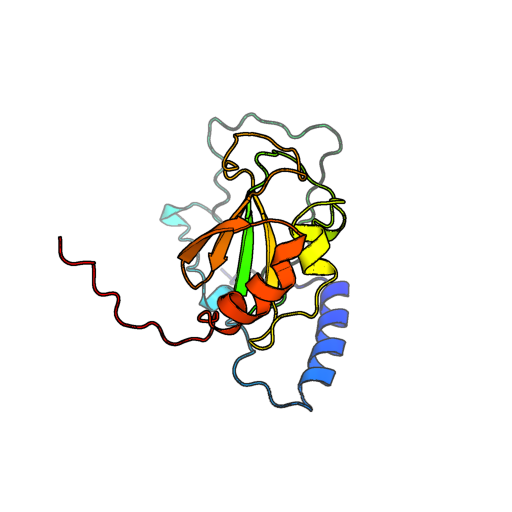 72 ? 21.630 2.172 -13.662 1.00 85.25 72 GLU A CA 1
ATOM 519 C C . GLU A 1 72 ? 22.330 0.887 -13.192 1.00 85.25 72 GLU A C 1
ATOM 521 O O . GLU A 1 72 ? 22.253 -0.151 -13.850 1.00 85.25 72 GLU A O 1
ATOM 526 N N . GLU A 1 73 ? 23.032 0.934 -12.058 1.00 84.81 73 GLU A N 1
ATOM 527 C CA . GLU A 1 73 ? 23.809 -0.199 -11.561 1.00 84.81 73 GLU A CA 1
ATOM 528 C C . GLU A 1 73 ? 22.956 -1.107 -10.672 1.00 84.81 73 GLU A C 1
ATOM 530 O O . GLU A 1 73 ? 23.079 -2.338 -10.713 1.00 84.81 73 GLU A O 1
ATOM 535 N N . ASP A 1 74 ? 22.087 -0.521 -9.850 1.00 81.62 74 ASP A N 1
ATOM 536 C CA . ASP A 1 74 ? 21.300 -1.272 -8.886 1.00 81.62 74 ASP A CA 1
ATOM 537 C C . ASP A 1 74 ? 20.187 -2.102 -9.551 1.00 81.62 74 ASP A C 1
ATOM 539 O O . ASP A 1 74 ? 19.192 -1.599 -10.068 1.00 81.62 74 ASP A O 1
ATOM 543 N N . ALA A 1 75 ? 20.303 -3.432 -9.458 1.00 82.31 75 ALA A N 1
ATOM 544 C CA . ALA A 1 75 ? 19.256 -4.333 -9.930 1.00 82.31 75 ALA A CA 1
ATOM 545 C C . ALA A 1 75 ? 17.973 -4.139 -9.106 1.00 82.31 75 ALA A C 1
ATOM 547 O O . ALA A 1 75 ? 17.987 -4.368 -7.899 1.00 82.31 75 ALA A O 1
ATOM 548 N N . LEU A 1 76 ? 16.861 -3.763 -9.746 1.00 81.62 76 LEU A N 1
ATOM 549 C CA . LEU A 1 76 ? 15.580 -3.508 -9.067 1.00 81.62 76 LEU A CA 1
ATOM 550 C C . LEU A 1 76 ? 14.794 -4.793 -8.754 1.00 81.62 76 LEU A C 1
ATOM 552 O O . LEU A 1 76 ? 14.136 -4.904 -7.714 1.00 81.62 76 LEU A O 1
ATOM 556 N N . TYR A 1 77 ? 14.867 -5.784 -9.645 1.00 81.62 77 TYR A N 1
ATOM 557 C CA . TYR A 1 77 ? 14.078 -7.010 -9.5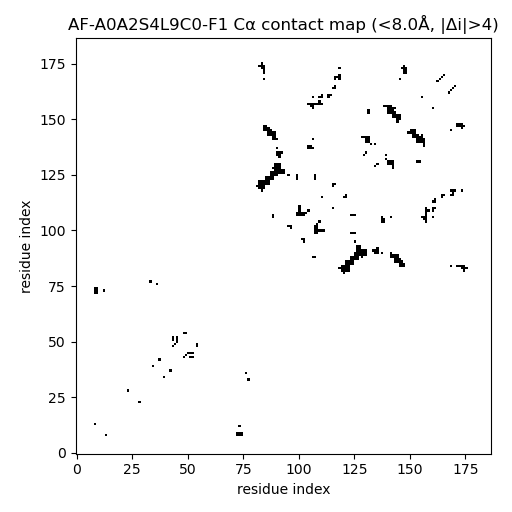39 1.00 81.62 77 TYR A CA 1
ATOM 558 C C . TYR A 1 77 ? 14.433 -7.814 -8.274 1.00 81.62 77 TYR A C 1
ATOM 560 O O . TYR A 1 77 ? 15.601 -8.047 -7.962 1.00 81.62 77 TYR A O 1
ATOM 568 N N . GLY A 1 78 ? 13.413 -8.246 -7.524 1.00 79.75 78 GLY A N 1
ATOM 569 C CA . GLY A 1 78 ? 13.578 -9.076 -6.323 1.00 79.75 78 GLY A CA 1
ATOM 570 C C . GLY A 1 78 ? 14.154 -8.356 -5.093 1.00 79.75 78 GLY A C 1
ATOM 571 O O . GLY A 1 78 ? 14.432 -9.005 -4.083 1.00 79.75 78 GLY A O 1
ATOM 572 N N . ARG A 1 79 ? 14.344 -7.028 -5.137 1.00 81.06 79 ARG A N 1
ATOM 573 C CA . ARG A 1 79 ? 14.889 -6.250 -4.004 1.00 81.06 79 ARG A CA 1
ATOM 574 C C . ARG A 1 79 ? 13.835 -5.695 -3.061 1.00 81.06 79 ARG A C 1
ATOM 576 O O . ARG A 1 79 ? 14.157 -5.375 -1.915 1.00 81.06 79 ARG A O 1
ATOM 583 N N . VAL A 1 80 ? 12.586 -5.610 -3.506 1.00 81.69 80 VAL A N 1
ATOM 584 C CA . VAL A 1 80 ? 11.477 -5.265 -2.620 1.00 81.69 80 VAL A CA 1
ATOM 585 C C . VAL A 1 80 ? 11.205 -6.466 -1.727 1.00 81.69 80 VAL A C 1
ATOM 587 O O . VAL A 1 80 ? 11.012 -7.588 -2.196 1.00 81.69 80 VAL A O 1
ATOM 590 N N . LYS A 1 81 ? 11.218 -6.253 -0.410 1.00 85.56 81 LYS A N 1
ATOM 591 C CA . LYS A 1 81 ? 10.898 -7.327 0.530 1.00 85.56 81 LYS A CA 1
ATOM 592 C C . LYS A 1 81 ? 9.462 -7.795 0.232 1.00 85.56 81 LYS A C 1
ATOM 594 O O . LYS A 1 81 ? 8.590 -6.949 0.109 1.00 85.56 81 LYS A O 1
ATOM 599 N N . GLY A 1 82 ? 9.158 -9.093 0.205 1.00 88.19 82 GLY A N 1
ATOM 600 C CA . GLY A 1 82 ? 7.772 -9.564 -0.015 1.00 88.19 82 GLY A CA 1
ATOM 601 C C . GLY A 1 82 ? 6.846 -9.281 1.176 1.00 88.19 82 GLY A C 1
ATOM 602 O O . GLY A 1 82 ? 7.298 -9.408 2.313 1.00 88.19 82 GLY A O 1
ATOM 603 N N . TRP A 1 83 ? 5.597 -8.880 0.938 1.00 94.69 83 TRP A N 1
ATOM 604 C CA . TRP A 1 83 ? 4.581 -8.566 1.958 1.00 94.69 83 TRP A CA 1
ATOM 605 C C . TRP A 1 83 ? 3.359 -9.488 1.834 1.00 94.69 83 TRP A C 1
ATOM 607 O O . TRP A 1 83 ? 3.129 -10.080 0.780 1.00 94.69 83 TRP A O 1
ATOM 617 N N . SER A 1 84 ? 2.591 -9.615 2.917 1.00 97.19 84 SER A N 1
ATOM 618 C CA . SER A 1 84 ? 1.357 -10.411 2.970 1.00 97.19 84 SER A CA 1
ATOM 619 C C . SER A 1 84 ? 0.135 -9.584 2.586 1.00 97.19 84 SER A C 1
ATOM 621 O O . SER A 1 84 ? -0.718 -10.070 1.851 1.00 97.19 84 SER A O 1
ATOM 623 N N . THR A 1 85 ? 0.066 -8.340 3.058 1.00 97.56 85 THR A N 1
ATOM 624 C CA . THR A 1 85 ? -1.036 -7.395 2.826 1.00 97.56 85 THR A CA 1
ATOM 625 C C . THR A 1 85 ? -0.474 -6.016 2.494 1.00 97.56 85 THR A C 1
ATOM 627 O O . THR A 1 85 ? 0.643 -5.683 2.898 1.00 97.56 85 THR A O 1
ATOM 630 N N . HIS A 1 86 ? -1.209 -5.217 1.723 1.00 97.88 86 HIS A N 1
ATOM 631 C CA . HIS A 1 86 ? -0.818 -3.852 1.360 1.00 97.88 86 HIS A CA 1
ATOM 632 C C . HIS A 1 86 ? -1.959 -2.896 1.669 1.00 97.88 86 HIS A C 1
ATOM 634 O O . HIS A 1 86 ? -3.072 -3.056 1.173 1.00 97.88 86 HIS A O 1
ATOM 640 N N . MET A 1 87 ? -1.667 -1.930 2.531 1.00 98.25 87 MET A N 1
ATOM 641 C CA . MET A 1 87 ? -2.553 -0.845 2.903 1.00 98.25 87 MET A CA 1
ATOM 642 C C . MET A 1 87 ? -2.159 0.408 2.127 1.00 98.25 87 MET A C 1
ATOM 644 O O . MET A 1 87 ? -1.073 0.953 2.330 1.00 98.25 87 MET A O 1
ATOM 648 N N . VAL A 1 88 ? -3.052 0.856 1.249 1.00 98.31 88 VAL A N 1
ATOM 649 C CA . VAL A 1 88 ? -2.902 2.100 0.493 1.00 98.31 88 VAL A CA 1
ATOM 650 C C . VAL A 1 88 ? -3.833 3.140 1.103 1.00 98.31 88 VAL A C 1
ATOM 652 O O . VAL A 1 88 ? -5.053 2.990 1.064 1.00 98.31 88 VAL A O 1
ATOM 655 N N . VAL A 1 89 ? -3.262 4.178 1.701 1.00 98.25 89 VAL A N 1
ATOM 656 C CA . VAL A 1 89 ? -3.996 5.214 2.430 1.00 98.25 89 VAL A CA 1
ATOM 657 C C . VAL A 1 89 ? -4.220 6.409 1.512 1.00 98.25 89 VAL A C 1
ATOM 659 O O . VAL A 1 89 ? -3.260 6.972 0.990 1.00 98.25 89 VAL A O 1
ATOM 662 N N . GLY A 1 90 ? -5.477 6.804 1.306 1.00 97.69 90 GLY A N 1
ATOM 663 C CA . GLY A 1 90 ? -5.794 8.048 0.610 1.00 97.69 90 GLY A CA 1
ATOM 664 C C . GLY A 1 90 ? -5.373 9.248 1.451 1.00 97.69 90 GLY A C 1
ATOM 665 O O . GLY A 1 90 ? -5.632 9.297 2.651 1.00 97.69 90 GLY A O 1
ATOM 666 N N . THR A 1 91 ? -4.700 10.217 0.851 1.00 96.75 91 THR A N 1
ATOM 667 C CA . THR A 1 91 ? -4.327 11.455 1.547 1.00 96.75 91 THR A CA 1
ATOM 668 C C . THR A 1 91 ? -4.724 12.702 0.771 1.00 96.75 91 THR A C 1
ATOM 670 O O . THR A 1 91 ? -4.549 13.797 1.291 1.00 96.75 91 THR A O 1
ATOM 673 N N . GLY A 1 92 ? -5.172 12.572 -0.485 1.00 94.75 92 GLY A N 1
A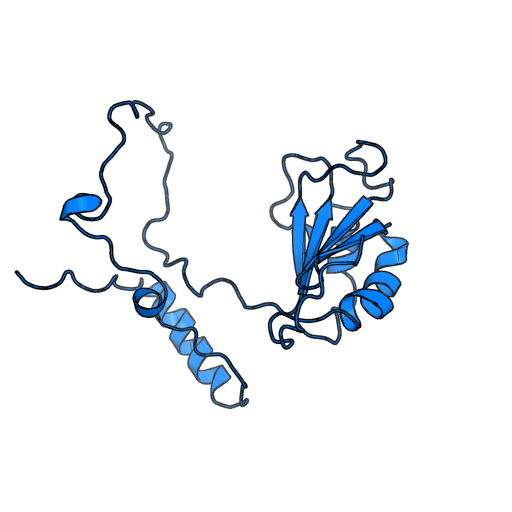TOM 674 C CA . GLY A 1 92 ? -5.424 13.711 -1.377 1.00 94.75 92 GLY A CA 1
ATOM 675 C C . GLY A 1 92 ? -4.189 14.573 -1.694 1.00 94.75 92 GLY A C 1
ATOM 676 O O . GLY A 1 92 ? -4.318 15.620 -2.320 1.00 94.75 92 GLY A O 1
ATOM 677 N N . LYS A 1 93 ? -2.985 14.157 -1.271 1.00 94.62 93 LYS A N 1
ATOM 678 C CA . LYS A 1 93 ? -1.724 14.886 -1.496 1.00 94.62 93 LYS A CA 1
ATOM 679 C C . LYS A 1 93 ? -1.053 14.400 -2.780 1.00 94.62 93 LYS A C 1
ATOM 681 O O . LYS A 1 93 ? -1.345 13.312 -3.271 1.00 94.62 93 LYS A O 1
ATOM 686 N N . ALA A 1 94 ? -0.126 15.206 -3.286 1.00 93.25 94 ALA A N 1
ATOM 687 C CA . ALA A 1 94 ? 0.760 14.841 -4.392 1.00 93.25 94 ALA A CA 1
ATOM 688 C C . ALA A 1 94 ? 2.199 14.533 -3.938 1.00 93.25 94 ALA A C 1
ATOM 690 O O . ALA A 1 94 ? 2.984 14.037 -4.741 1.00 93.25 94 ALA A O 1
ATOM 691 N N . ASP A 1 95 ? 2.540 14.836 -2.680 1.00 92.69 95 ASP A N 1
ATOM 692 C CA . ASP A 1 95 ? 3.879 14.647 -2.119 1.00 92.69 95 ASP A CA 1
ATOM 693 C C . ASP A 1 95 ? 3.817 14.302 -0.618 1.00 92.69 95 ASP A C 1
ATOM 695 O O . ASP A 1 95 ? 2.868 14.687 0.084 1.00 92.69 95 ASP A O 1
ATOM 699 N N . TRP A 1 96 ? 4.827 13.572 -0.140 1.00 95.19 96 TRP A N 1
ATOM 700 C CA . TRP A 1 96 ? 4.920 13.015 1.214 1.00 95.19 96 TRP A CA 1
ATOM 701 C C . TRP A 1 96 ? 6.358 13.021 1.723 1.00 95.19 96 TRP A C 1
ATOM 703 O O . TRP A 1 96 ? 7.320 13.053 0.955 1.00 95.19 96 TRP A O 1
ATOM 713 N N . ALA A 1 97 ? 6.510 12.922 3.041 1.00 93.38 97 ALA A N 1
ATOM 714 C CA . ALA A 1 97 ? 7.778 12.555 3.642 1.00 93.38 97 ALA A CA 1
ATOM 715 C C . ALA A 1 97 ? 8.325 11.262 3.015 1.00 93.38 97 ALA A C 1
ATOM 717 O O . ALA A 1 97 ? 7.578 10.385 2.570 1.00 93.38 97 ALA A O 1
ATOM 718 N N . ARG A 1 98 ? 9.658 11.141 3.017 1.00 89.56 98 ARG A N 1
ATOM 719 C CA . ARG A 1 98 ? 10.363 9.963 2.494 1.00 89.56 98 ARG A CA 1
ATOM 720 C C . ARG A 1 98 ? 9.801 8.663 3.077 1.00 89.56 98 ARG A C 1
ATOM 722 O O . ARG A 1 98 ? 9.617 7.700 2.336 1.00 89.56 98 ARG A O 1
ATOM 729 N N . ASP A 1 99 ? 9.546 8.663 4.381 1.00 93.81 99 ASP A N 1
ATOM 730 C CA . ASP A 1 99 ? 8.908 7.573 5.097 1.00 93.81 99 ASP A CA 1
ATOM 731 C C . ASP A 1 99 ? 7.499 8.014 5.499 1.00 93.81 99 ASP A C 1
ATOM 733 O O . ASP A 1 99 ? 7.308 8.939 6.284 1.00 93.81 99 ASP A O 1
ATOM 737 N N . VAL A 1 100 ? 6.484 7.347 4.949 1.00 96.19 100 VAL A N 1
ATOM 738 C CA . VAL A 1 100 ? 5.076 7.737 5.145 1.00 96.19 100 VAL A CA 1
ATOM 739 C C . VAL A 1 100 ? 4.611 7.638 6.604 1.00 96.19 100 VAL A C 1
ATOM 741 O O . VAL A 1 100 ? 3.631 8.278 6.976 1.00 96.19 100 VAL A O 1
ATOM 744 N N . GLY A 1 101 ? 5.315 6.866 7.440 1.00 96.50 101 GLY A N 1
ATOM 745 C CA . GLY A 1 101 ? 5.080 6.798 8.886 1.00 96.50 101 GLY A CA 1
ATOM 746 C C . GLY A 1 101 ? 5.423 8.096 9.629 1.00 96.50 101 GLY A C 1
ATOM 747 O O . GLY A 1 101 ? 4.889 8.330 10.710 1.00 96.50 101 GLY A O 1
ATOM 748 N N . ASP A 1 102 ? 6.233 8.979 9.035 1.00 96.56 102 ASP A N 1
ATOM 749 C CA . ASP A 1 102 ? 6.620 10.264 9.634 1.00 96.56 102 ASP A CA 1
ATOM 750 C C .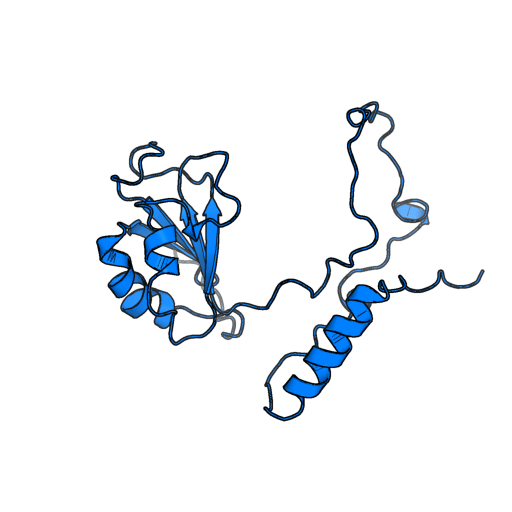 ASP A 1 102 ? 5.580 11.381 9.405 1.00 96.56 102 ASP A C 1
ATOM 752 O O . ASP A 1 102 ? 5.722 12.494 9.922 1.00 96.56 102 ASP A O 1
ATOM 756 N N . GLU A 1 103 ? 4.505 11.107 8.657 1.00 96.25 103 GLU A N 1
ATOM 757 C CA . GLU A 1 103 ? 3.381 12.026 8.458 1.00 96.25 103 GLU A CA 1
ATOM 758 C C . GLU A 1 103 ? 2.555 12.139 9.754 1.00 96.25 103 GLU A C 1
ATOM 760 O O . GLU A 1 103 ? 1.594 11.399 9.979 1.00 96.25 103 GLU A O 1
ATOM 765 N N . ARG A 1 104 ? 2.953 13.062 10.635 1.00 95.94 104 ARG A N 1
ATOM 766 C CA . ARG A 1 104 ? 2.378 13.223 11.981 1.00 95.94 104 ARG A CA 1
ATOM 767 C C . ARG A 1 104 ? 0.866 13.429 11.975 1.00 95.94 104 ARG A C 1
ATOM 769 O O . ARG A 1 104 ? 0.334 14.205 11.188 1.00 95.94 104 ARG A O 1
ATOM 776 N N . GLY A 1 105 ? 0.190 12.770 12.910 1.00 96.00 105 GLY A N 1
ATOM 777 C CA . GLY A 1 105 ? -1.262 12.803 13.060 1.00 96.00 105 GLY A CA 1
ATOM 778 C C . GLY A 1 105 ? -2.012 11.971 12.021 1.00 96.00 105 GLY A C 1
ATOM 779 O O . GLY A 1 105 ? -3.227 11.853 12.125 1.00 96.00 105 GLY A O 1
ATOM 780 N N . SER A 1 106 ? -1.326 11.374 11.043 1.00 97.19 106 SER A N 1
ATOM 781 C CA . SER A 1 106 ? -1.968 10.581 9.997 1.00 97.19 106 SER A CA 1
ATOM 782 C C . SER A 1 106 ? -2.289 9.153 10.440 1.00 97.19 106 SER A C 1
ATOM 784 O O . SER A 1 106 ? -1.738 8.605 11.399 1.00 97.19 106 SER A O 1
ATOM 786 N N . VAL A 1 107 ? -3.159 8.500 9.666 1.00 97.94 107 VAL A N 1
ATOM 787 C CA . VAL A 1 107 ? -3.386 7.050 9.763 1.00 97.94 107 VAL A CA 1
ATOM 788 C C . VAL A 1 107 ? -2.084 6.274 9.539 1.00 97.94 107 VAL A C 1
ATOM 790 O O . VAL A 1 107 ? -1.896 5.227 10.148 1.00 97.94 107 VAL A O 1
ATOM 793 N N . MET A 1 108 ? -1.172 6.784 8.708 1.00 98.19 108 MET A N 1
ATOM 794 C CA . MET A 1 108 ? 0.087 6.110 8.385 1.00 98.19 108 MET A CA 1
ATOM 795 C C . MET A 1 108 ? 1.040 6.095 9.583 1.00 98.19 108 MET A C 1
ATOM 797 O O . MET A 1 108 ? 1.579 5.037 9.898 1.00 98.19 108 MET A O 1
ATOM 801 N N . GLU A 1 109 ? 1.168 7.213 10.307 1.00 98.12 109 GLU A N 1
ATOM 802 C CA . GLU A 1 109 ? 1.917 7.256 11.574 1.00 98.12 109 GLU A CA 1
ATOM 803 C C . GLU A 1 109 ? 1.327 6.271 12.591 1.00 98.12 109 GLU A C 1
ATOM 805 O O . GLU A 1 109 ? 2.050 5.519 13.245 1.00 98.12 109 GLU A O 1
ATOM 810 N N . ALA A 1 110 ? -0.001 6.249 12.724 1.00 98.12 110 ALA A N 1
ATOM 811 C CA . ALA A 1 110 ? -0.663 5.351 13.663 1.00 98.12 110 ALA A CA 1
ATOM 812 C C . ALA A 1 110 ? -0.450 3.868 13.312 1.00 98.12 110 ALA A C 1
ATOM 814 O O . ALA A 1 110 ? -0.289 3.054 14.219 1.00 98.12 110 ALA A O 1
ATOM 815 N N . VAL A 1 111 ? -0.416 3.512 12.022 1.00 97.94 111 VAL A N 1
ATOM 816 C CA . VAL A 1 111 ? -0.109 2.146 11.564 1.00 97.94 111 VAL A CA 1
ATOM 817 C C . VAL A 1 111 ? 1.349 1.785 11.830 1.00 97.94 111 VAL A C 1
ATOM 819 O O . VAL A 1 111 ? 1.606 0.678 12.294 1.00 97.94 111 VAL A O 1
ATOM 822 N N . ASP A 1 112 ? 2.289 2.698 11.583 1.00 96.94 112 ASP A N 1
ATOM 823 C CA . ASP A 1 112 ? 3.719 2.464 11.819 1.00 96.94 112 ASP A CA 1
ATOM 824 C C . ASP A 1 112 ? 4.035 2.228 13.309 1.00 96.94 112 ASP A C 1
ATOM 826 O O . ASP A 1 112 ? 4.839 1.366 13.661 1.00 96.94 112 ASP A O 1
ATOM 830 N N . ARG A 1 113 ? 3.322 2.926 14.204 1.00 96.75 113 ARG A N 1
ATOM 831 C CA . ARG A 1 113 ? 3.449 2.769 15.664 1.00 96.75 113 ARG A CA 1
ATOM 832 C C . ARG A 1 113 ? 2.689 1.572 16.240 1.00 96.75 113 ARG A C 1
ATOM 834 O O . ARG A 1 113 ? 2.924 1.209 17.395 1.00 96.75 113 ARG A O 1
ATOM 841 N N . ALA A 1 114 ? 1.738 1.005 15.502 1.00 95.69 114 ALA A N 1
ATOM 842 C CA . ALA A 1 114 ? 0.910 -0.089 15.991 1.00 95.69 114 ALA A CA 1
ATOM 843 C C . ALA A 1 114 ? 1.685 -1.414 16.045 1.00 95.69 114 ALA A C 1
ATOM 845 O O . ALA A 1 114 ? 2.691 -1.618 15.364 1.00 95.69 114 ALA A O 1
ATOM 846 N N . ALA A 1 115 ? 1.170 -2.370 16.822 1.00 92.50 115 ALA A N 1
ATOM 847 C CA . ALA A 1 115 ? 1.584 -3.754 16.648 1.00 92.50 115 ALA A CA 1
ATOM 848 C C . ALA A 1 115 ? 1.199 -4.195 15.224 1.00 92.50 115 ALA A C 1
ATOM 850 O O . ALA A 1 115 ? 0.033 -4.106 14.837 1.00 92.50 115 ALA A O 1
ATOM 851 N N . GLY A 1 116 ? 2.184 -4.640 14.438 1.00 92.62 116 GLY A N 1
ATOM 852 C CA . GLY A 1 116 ? 1.944 -5.120 13.077 1.00 92.62 116 GLY A CA 1
ATOM 853 C C . GLY A 1 116 ? 0.948 -6.291 13.037 1.00 92.62 116 GLY A C 1
ATOM 854 O O . GLY A 1 116 ? 0.745 -6.970 14.049 1.00 92.62 116 GLY A O 1
ATOM 855 N N . PRO A 1 117 ? 0.322 -6.560 11.879 1.00 96.69 117 PRO A N 1
ATOM 856 C CA . PRO A 1 117 ? -0.681 -7.608 11.786 1.00 96.69 117 PRO A CA 1
ATOM 857 C C . PRO A 1 117 ? -0.094 -9.005 12.018 1.00 96.69 117 PRO A C 1
ATOM 859 O O . PRO A 1 117 ? 1.061 -9.307 11.717 1.00 96.69 117 PRO A O 1
ATOM 862 N N . LYS A 1 118 ? -0.945 -9.893 12.526 1.00 97.31 118 LYS A N 1
ATOM 863 C CA . LYS A 1 118 ? -0.657 -11.298 12.832 1.00 97.31 118 LYS A CA 1
ATOM 864 C C . LYS A 1 118 ? -0.667 -12.177 11.575 1.00 97.31 118 LYS A C 1
ATOM 866 O O . LYS A 1 118 ? -0.118 -13.274 11.605 1.00 97.31 118 LYS A O 1
ATOM 871 N N . ASN A 1 119 ? -1.245 -11.708 10.463 1.00 95.44 119 ASN A N 1
ATOM 872 C CA . ASN A 1 119 ? -1.293 -12.438 9.186 1.00 95.44 119 ASN A CA 1
ATOM 873 C C . ASN A 1 119 ? -0.082 -12.182 8.260 1.00 95.44 119 ASN A C 1
ATOM 875 O O . ASN A 1 119 ? -0.101 -12.516 7.072 1.00 95.44 119 ASN A O 1
ATOM 879 N N . GLY A 1 120 ? 1.001 -11.626 8.806 1.00 95.75 120 GLY A N 1
ATOM 880 C CA . GLY A 1 120 ? 2.278 -11.443 8.124 1.00 95.75 120 GLY A CA 1
ATOM 881 C C . GLY A 1 120 ? 2.617 -9.976 7.894 1.00 95.75 120 GLY A C 1
ATOM 882 O O . GLY A 1 120 ? 2.104 -9.095 8.572 1.00 95.75 120 GLY A O 1
ATOM 883 N N . ARG A 1 121 ? 3.547 -9.687 6.978 1.00 96.00 121 ARG A N 1
ATOM 884 C CA . ARG A 1 121 ? 4.067 -8.318 6.864 1.00 96.00 121 ARG A CA 1
ATOM 885 C C . ARG A 1 121 ? 3.100 -7.411 6.104 1.00 96.00 121 ARG A C 1
ATOM 887 O O . ARG A 1 121 ? 2.752 -7.726 4.969 1.00 96.00 121 ARG A O 1
ATOM 894 N N . LEU A 1 122 ? 2.775 -6.263 6.690 1.00 97.12 122 LEU A N 1
ATOM 895 C CA . LEU A 1 122 ? 2.037 -5.184 6.038 1.00 97.12 122 LEU A CA 1
ATOM 896 C C . LEU A 1 122 ? 2.987 -4.284 5.239 1.00 97.12 122 LEU A C 1
ATOM 898 O O . LEU A 1 122 ? 4.013 -3.844 5.757 1.00 97.12 122 LEU A O 1
ATOM 902 N N . MET A 1 123 ? 2.656 -4.011 3.980 1.00 96.81 123 MET A N 1
ATOM 903 C CA . MET A 1 123 ? 3.199 -2.876 3.237 1.00 96.81 123 MET A CA 1
ATOM 904 C C . MET A 1 123 ? 2.265 -1.684 3.430 1.00 96.81 123 MET A C 1
ATOM 906 O O . MET A 1 123 ? 1.053 -1.829 3.291 1.00 96.81 123 MET A O 1
ATOM 910 N N . LEU A 1 124 ? 2.822 -0.522 3.750 1.00 97.62 124 LEU A N 1
ATOM 911 C CA . LEU A 1 124 ? 2.081 0.720 3.939 1.00 97.62 124 LEU A CA 1
ATOM 912 C C . LEU A 1 124 ? 2.486 1.705 2.844 1.00 97.62 124 LEU A C 1
ATOM 914 O O . LEU A 1 124 ? 3.673 1.860 2.552 1.00 97.62 124 LEU A O 1
ATOM 918 N N . SER A 1 125 ? 1.517 2.344 2.198 1.00 97.44 125 SER A N 1
ATOM 919 C CA . SER A 1 125 ? 1.780 3.360 1.178 1.00 97.44 125 SER A CA 1
ATOM 920 C C . SER A 1 125 ? 0.754 4.476 1.246 1.00 97.44 125 SER A C 1
ATOM 922 O O . SER A 1 125 ? -0.420 4.232 1.517 1.00 97.44 125 SER A O 1
ATOM 924 N N . ALA A 1 126 ? 1.208 5.689 0.959 1.00 97.56 126 ALA A N 1
ATOM 925 C CA . ALA A 1 126 ? 0.340 6.831 0.742 1.00 97.56 126 ALA A CA 1
ATOM 926 C C . ALA A 1 126 ? -0.133 6.878 -0.716 1.00 97.56 126 ALA A C 1
ATOM 928 O O . ALA A 1 126 ? 0.502 6.314 -1.610 1.00 97.56 126 ALA A O 1
ATOM 929 N N . SER A 1 127 ? -1.256 7.544 -0.959 1.00 97.19 127 SER A N 1
ATOM 930 C CA . SER A 1 127 ? -1.829 7.703 -2.288 1.00 97.19 127 SER A CA 1
ATOM 931 C C . SER A 1 127 ? -2.589 9.017 -2.411 1.00 97.19 127 SER A C 1
ATOM 933 O O . SER A 1 127 ? -3.208 9.492 -1.461 1.00 97.19 127 SER A O 1
ATOM 935 N N . ASN A 1 128 ? -2.611 9.560 -3.625 1.00 96.12 128 ASN A N 1
ATOM 936 C CA . ASN A 1 128 ? -3.434 10.704 -4.005 1.00 96.12 128 ASN A CA 1
ATOM 937 C C . ASN A 1 128 ? -4.931 10.364 -4.166 1.00 96.12 128 ASN A C 1
ATOM 939 O O . ASN A 1 128 ? -5.683 11.213 -4.640 1.00 96.12 128 ASN A O 1
ATOM 943 N N . MET A 1 129 ? -5.377 9.151 -3.801 1.00 95.06 129 MET A N 1
ATOM 944 C CA . MET A 1 129 ? -6.806 8.831 -3.720 1.00 95.06 129 MET A CA 1
ATOM 945 C C . MET A 1 129 ? -7.552 9.908 -2.910 1.00 95.06 129 MET A C 1
ATOM 947 O O . MET A 1 129 ? -7.040 10.337 -1.866 1.00 95.06 129 MET A O 1
ATOM 951 N N . PRO A 1 130 ? -8.750 10.323 -3.363 1.00 92.50 130 PRO A N 1
ATOM 952 C CA . PRO A 1 130 ? -9.522 11.364 -2.701 1.00 92.50 130 PRO A CA 1
ATOM 953 C C . PRO A 1 130 ? -9.916 10.937 -1.286 1.00 92.50 130 PRO A C 1
ATOM 955 O O . PRO A 1 130 ? -10.237 9.770 -1.024 1.00 92.50 130 PRO A O 1
ATOM 958 N N . THR A 1 131 ? -9.882 11.895 -0.366 1.00 94.06 131 THR A N 1
ATOM 959 C CA . THR A 1 131 ? -10.400 11.720 0.991 1.00 94.06 131 THR A CA 1
ATOM 960 C C . THR A 1 131 ? -11.906 12.016 1.000 1.00 94.06 131 THR A C 1
ATOM 962 O O . THR A 1 131 ? -12.397 12.705 0.110 1.00 94.06 131 THR A O 1
ATOM 965 N N . PRO A 1 132 ? -12.681 11.510 1.977 1.00 92.25 132 PRO A N 1
ATOM 966 C CA . PRO A 1 132 ? -14.127 11.747 2.059 1.00 92.25 132 PRO A CA 1
ATOM 967 C C . PRO A 1 132 ? -14.561 13.220 1.992 1.00 92.25 132 PRO A C 1
ATOM 969 O O . PRO A 1 132 ? -15.689 13.492 1.590 1.00 92.25 132 PRO A O 1
ATOM 972 N N . HIS A 1 133 ? -13.687 14.145 2.395 1.00 90.81 133 HIS A N 1
ATOM 973 C CA . HIS A 1 133 ? -13.956 15.583 2.444 1.00 90.81 133 HIS A CA 1
ATOM 974 C C . HIS A 1 133 ? -13.055 16.394 1.492 1.00 90.81 133 HIS A C 1
ATOM 976 O O . HIS A 1 133 ? -12.940 17.604 1.665 1.00 90.81 133 HIS A O 1
ATOM 982 N N . ASP A 1 134 ? -12.386 15.740 0.531 1.00 89.31 134 ASP A N 1
ATOM 983 C CA . ASP A 1 134 ? -11.471 16.361 -0.447 1.00 89.31 134 ASP A CA 1
ATOM 984 C C . ASP A 1 134 ? -10.429 17.310 0.181 1.00 89.31 134 ASP A C 1
ATOM 986 O O . ASP A 1 134 ? -10.051 18.345 -0.367 1.00 89.31 134 ASP A O 1
ATOM 990 N N . THR A 1 135 ? -9.944 16.929 1.360 1.00 89.88 135 THR A N 1
ATOM 991 C CA . THR A 1 135 ? -8.942 17.653 2.146 1.00 89.88 135 THR A CA 1
ATOM 992 C C . THR A 1 135 ? -7.714 16.785 2.389 1.00 89.88 135 THR A C 1
ATOM 994 O O . THR A 1 135 ? -7.811 15.560 2.494 1.00 89.88 135 THR A O 1
ATOM 997 N N . SER A 1 136 ? -6.551 17.423 2.503 1.00 90.25 136 SER A N 1
ATOM 998 C CA . SER A 1 136 ? -5.299 16.784 2.914 1.00 90.25 136 SER A CA 1
ATOM 999 C C . SER A 1 136 ? -5.026 16.898 4.417 1.00 90.25 136 SER A C 1
ATOM 1001 O O . SER A 1 136 ? -3.910 16.619 4.855 1.00 90.25 136 SER A O 1
ATOM 1003 N N . ASP A 1 137 ? -5.998 17.376 5.197 1.00 92.94 137 ASP A N 1
ATOM 1004 C CA . ASP A 1 137 ? -5.898 17.447 6.653 1.00 92.94 137 ASP A CA 1
ATOM 1005 C C . ASP A 1 137 ? -6.046 16.051 7.276 1.00 92.94 137 ASP A C 1
ATOM 1007 O O . ASP A 1 137 ? -7.039 15.359 7.063 1.00 92.94 137 ASP A O 1
ATOM 1011 N N . TYR A 1 138 ? -5.057 15.646 8.071 1.00 93.50 138 TYR A N 1
ATOM 1012 C CA . TYR A 1 138 ? -5.050 14.363 8.773 1.00 93.50 138 TYR A CA 1
ATOM 1013 C C . TYR A 1 138 ? -5.955 14.313 10.006 1.00 93.50 138 TYR A C 1
ATOM 1015 O O . TYR A 1 138 ? -6.159 13.229 10.555 1.00 93.50 138 TYR A O 1
ATOM 1023 N N . SER A 1 139 ? -6.498 15.452 10.447 1.00 92.06 139 SER A N 1
ATOM 1024 C CA . SER A 1 139 ? -7.537 15.478 11.481 1.00 92.06 139 SER A CA 1
ATOM 1025 C C . SER A 1 139 ? -8.856 14.865 10.989 1.00 92.06 139 SER A C 1
ATOM 1027 O O . SER A 1 139 ? -9.641 14.338 11.782 1.00 92.06 139 SER A O 1
ATOM 1029 N N . GLU A 1 140 ? -9.063 14.870 9.672 1.00 94.00 140 GLU A N 1
ATOM 1030 C CA . GLU A 1 140 ? -10.228 14.307 9.012 1.00 94.00 140 GLU A CA 1
ATOM 1031 C C . GLU A 1 140 ? -10.021 12.816 8.691 1.00 94.00 140 GLU A C 1
ATOM 1033 O O . GLU A 1 140 ? -8.903 12.350 8.442 1.00 94.00 140 GLU A O 1
ATOM 1038 N N . PRO A 1 141 ? -11.096 12.013 8.703 1.00 95.38 141 PRO A N 1
ATOM 1039 C CA . PRO A 1 141 ? -11.002 10.599 8.399 1.00 95.38 141 PRO A CA 1
ATOM 1040 C C . PRO A 1 141 ? -10.713 10.373 6.911 1.00 95.38 141 PRO A C 1
ATOM 1042 O O . PRO A 1 141 ? -11.108 11.154 6.051 1.00 95.38 141 PRO A O 1
ATOM 1045 N N . THR A 1 142 ? -10.081 9.246 6.590 1.00 97.19 142 THR A N 1
ATOM 1046 C CA . THR A 1 142 ? -9.691 8.901 5.219 1.00 97.19 142 THR A CA 1
ATOM 1047 C C . THR A 1 142 ? -10.279 7.573 4.729 1.00 97.19 142 THR A C 1
ATOM 1049 O O . THR A 1 142 ? -10.976 6.858 5.453 1.00 97.19 142 THR A O 1
ATOM 1052 N N . THR A 1 143 ? -10.014 7.245 3.466 1.00 97.44 143 THR A N 1
ATOM 1053 C CA . THR A 1 143 ? -10.292 5.950 2.852 1.00 97.44 143 THR A CA 1
ATOM 1054 C C . THR A 1 143 ? -8.996 5.166 2.672 1.00 97.44 143 THR A C 1
ATOM 1056 O O . THR A 1 143 ? -7.978 5.695 2.228 1.00 97.44 143 THR A O 1
ATOM 1059 N N . VAL A 1 144 ? -9.045 3.878 2.996 1.00 97.94 144 VAL A N 1
ATOM 1060 C CA . VAL A 1 144 ? -7.943 2.930 2.850 1.00 97.94 144 VAL A CA 1
ATOM 1061 C C . VAL A 1 144 ? -8.344 1.834 1.870 1.00 97.94 144 VAL A C 1
ATOM 1063 O O . VAL A 1 144 ? -9.411 1.245 2.009 1.00 97.94 144 VAL A O 1
ATOM 1066 N N . LEU A 1 145 ? -7.480 1.520 0.908 1.00 98.25 145 LEU A N 1
ATOM 1067 C CA . LEU A 1 145 ? -7.599 0.337 0.060 1.00 98.25 145 LEU A CA 1
ATOM 1068 C C . LEU A 1 145 ? -6.715 -0.781 0.624 1.00 98.25 145 LEU A C 1
ATOM 1070 O O . LEU A 1 145 ? -5.501 -0.617 0.751 1.00 98.25 145 LEU A O 1
ATOM 1074 N N . LEU A 1 146 ? -7.328 -1.920 0.946 1.00 97.88 146 LEU A N 1
ATOM 1075 C CA . LEU A 1 146 ? -6.641 -3.107 1.443 1.00 97.88 146 LEU A CA 1
ATOM 1076 C C . LEU A 1 146 ? -6.497 -4.153 0.334 1.00 97.88 146 LEU A C 1
ATOM 1078 O O . LEU A 1 146 ? -7.482 -4.673 -0.193 1.00 97.88 146 LEU A O 1
ATOM 1082 N N . LEU A 1 147 ? -5.253 -4.496 0.012 1.00 97.06 147 LEU A N 1
ATOM 1083 C CA . LEU A 1 147 ? -4.884 -5.516 -0.965 1.00 97.06 147 LEU A CA 1
ATOM 1084 C C . LEU A 1 147 ? -4.254 -6.733 -0.261 1.00 97.06 147 LEU A C 1
ATOM 1086 O O . LEU A 1 147 ? -3.597 -6.567 0.772 1.00 97.06 147 LEU A O 1
ATOM 1090 N N . PRO A 1 148 ? -4.407 -7.953 -0.810 1.00 95.38 148 PRO A N 1
ATOM 1091 C CA . PRO A 1 148 ? -5.101 -8.307 -2.057 1.00 95.38 148 PRO A CA 1
ATOM 1092 C C . PRO A 1 148 ? -6.629 -8.446 -1.934 1.00 95.38 148 PRO A C 1
ATOM 1094 O O . PRO A 1 148 ? -7.267 -8.913 -2.869 1.00 95.38 148 PRO A O 1
ATOM 1097 N N . ALA A 1 149 ? -7.234 -8.058 -0.808 1.00 94.00 149 ALA A N 1
ATOM 1098 C CA . ALA A 1 149 ? -8.683 -8.157 -0.611 1.00 94.00 149 ALA A CA 1
ATOM 1099 C C . ALA A 1 149 ? -9.514 -7.300 -1.589 1.00 94.00 149 ALA A C 1
ATOM 1101 O O . ALA A 1 149 ? -10.687 -7.595 -1.793 1.00 94.00 149 ALA A O 1
ATOM 1102 N N . PHE A 1 150 ? -8.915 -6.255 -2.179 1.00 94.31 150 PHE A N 1
ATOM 1103 C CA . PHE A 1 150 ? -9.609 -5.234 -2.974 1.00 94.31 150 PHE A CA 1
ATOM 1104 C C . PHE A 1 150 ? -10.770 -4.576 -2.207 1.00 94.31 150 PHE A C 1
ATOM 1106 O O . PHE A 1 150 ? -11.804 -4.227 -2.775 1.00 94.31 150 PHE A O 1
ATOM 1113 N N . THR A 1 151 ? -10.584 -4.372 -0.901 1.00 95.50 151 THR A N 1
ATOM 1114 C CA . THR A 1 151 ? -11.600 -3.788 -0.017 1.00 95.50 151 THR A CA 1
ATOM 1115 C C . THR A 1 151 ? -11.279 -2.330 0.277 1.00 95.50 151 THR A C 1
ATOM 1117 O O . THR A 1 151 ? -10.188 -2.019 0.754 1.00 95.50 151 THR A O 1
ATOM 1120 N N . LEU A 1 152 ? -12.248 -1.440 0.051 1.00 96.62 152 LEU A N 1
ATOM 1121 C CA . LEU A 1 152 ? -12.187 -0.052 0.509 1.00 96.62 152 LEU A CA 1
ATOM 1122 C C . LEU A 1 152 ? -12.770 0.060 1.918 1.00 96.62 152 LEU A C 1
ATOM 1124 O O . LEU A 1 152 ? -13.949 -0.216 2.134 1.00 96.62 152 LEU A O 1
ATOM 1128 N N . VAL A 1 153 ? -11.958 0.518 2.863 1.00 96.62 153 VAL A N 1
ATOM 1129 C CA . VAL A 1 153 ? -12.375 0.858 4.223 1.00 96.62 153 VAL A CA 1
ATOM 1130 C C . VAL A 1 153 ? -12.498 2.370 4.307 1.00 96.62 153 VAL A C 1
ATOM 1132 O O . VAL A 1 153 ? -11.521 3.092 4.127 1.00 96.62 153 VAL A O 1
ATOM 1135 N N . ARG A 1 154 ? -13.714 2.858 4.536 1.00 95.62 154 ARG A N 1
ATOM 1136 C CA . ARG A 1 154 ? -14.013 4.292 4.617 1.00 95.62 154 ARG A CA 1
ATOM 1137 C C . ARG A 1 154 ? -14.000 4.765 6.065 1.00 95.62 154 ARG A C 1
ATOM 1139 O O . ARG A 1 154 ? -14.162 3.964 6.982 1.00 95.62 154 ARG A O 1
ATOM 1146 N N . ASN A 1 155 ? -13.893 6.078 6.242 1.00 95.44 155 ASN A N 1
ATOM 1147 C CA . ASN A 1 155 ? -13.970 6.739 7.542 1.00 95.44 155 ASN A CA 1
ATOM 1148 C C . ASN A 1 155 ? -12.892 6.261 8.544 1.00 95.44 155 ASN A C 1
ATOM 1150 O O . ASN A 1 155 ? -13.148 6.074 9.736 1.00 95.44 155 ASN A O 1
ATOM 1154 N N . VAL A 1 156 ? -11.681 6.007 8.046 1.00 97.31 156 VAL A N 1
ATOM 1155 C CA . VAL A 1 156 ? -10.547 5.548 8.850 1.00 97.31 156 VAL A CA 1
ATOM 1156 C C . VAL A 1 156 ? -9.898 6.743 9.534 1.00 97.31 156 VAL A C 1
ATOM 1158 O O . VAL A 1 156 ? -9.484 7.691 8.877 1.00 97.31 156 VAL A O 1
ATOM 1161 N N . HIS A 1 157 ? -9.769 6.669 10.854 1.00 96.38 157 HIS A N 1
ATOM 1162 C CA . HIS A 1 157 ? -9.125 7.684 11.684 1.00 96.38 157 HIS A CA 1
ATOM 1163 C C . HIS A 1 157 ? -7.943 7.051 12.441 1.00 96.38 157 HIS A C 1
ATOM 1165 O O . HIS A 1 157 ? -8.055 5.876 12.808 1.00 96.38 157 HIS A O 1
ATOM 1171 N N . PRO A 1 158 ? -6.854 7.789 12.751 1.00 97.00 158 PRO A N 1
ATOM 1172 C CA . PRO A 1 158 ? -5.697 7.265 13.494 1.00 97.00 158 PRO A CA 1
ATOM 1173 C C . PRO A 1 158 ? -6.071 6.440 14.737 1.00 97.00 158 PRO A C 1
ATOM 1175 O O . PRO A 1 158 ? -5.583 5.333 14.941 1.00 97.00 158 PRO A O 1
ATOM 1178 N N . ARG A 1 159 ? -7.029 6.936 15.531 1.00 96.31 159 ARG A N 1
ATOM 1179 C CA . ARG A 1 159 ? -7.550 6.263 16.739 1.00 96.31 159 ARG A CA 1
ATOM 1180 C C . ARG A 1 159 ? -8.177 4.875 16.504 1.00 96.31 159 ARG A C 1
ATOM 1182 O O . ARG A 1 159 ? -8.241 4.085 17.436 1.00 96.31 159 ARG A O 1
ATOM 1189 N N . ASN A 1 160 ? -8.634 4.581 15.286 1.00 96.00 160 ASN A N 1
ATOM 1190 C CA . ASN A 1 160 ? -9.294 3.319 14.935 1.00 96.00 160 ASN A CA 1
ATOM 1191 C C . ASN A 1 160 ? -8.307 2.289 14.354 1.00 96.00 160 ASN A C 1
ATOM 1193 O O . ASN A 1 160 ? -8.709 1.167 14.054 1.00 96.00 160 ASN A O 1
ATOM 1197 N N . VAL A 1 161 ? -7.031 2.651 14.166 1.00 97.75 161 VAL A N 1
ATOM 1198 C CA . VAL A 1 161 ? -6.019 1.777 13.550 1.00 97.75 161 VAL A CA 1
ATOM 1199 C C . VAL A 1 161 ? -5.854 0.428 14.264 1.00 97.75 161 VAL A C 1
ATOM 1201 O O . VAL A 1 161 ? -5.788 -0.577 13.557 1.00 97.75 161 VAL A O 1
ATOM 1204 N N . PRO A 1 162 ? -5.845 0.339 15.610 1.00 96.75 162 PRO A N 1
ATOM 1205 C CA . PRO A 1 162 ? -5.768 -0.958 16.281 1.00 96.75 162 PRO A CA 1
ATOM 1206 C C . PRO A 1 162 ? -6.902 -1.903 15.860 1.00 96.75 162 PRO A C 1
ATOM 1208 O O . PRO A 1 162 ? -6.645 -3.034 15.457 1.00 96.75 162 PRO A O 1
ATOM 1211 N N . THR A 1 163 ? -8.142 -1.407 15.844 1.00 96.62 163 THR A N 1
ATOM 1212 C CA . THR A 1 163 ? -9.322 -2.162 15.396 1.00 96.62 163 THR A CA 1
ATOM 1213 C C . THR A 1 163 ? -9.249 -2.506 13.909 1.00 96.62 163 THR A C 1
ATOM 1215 O O . THR A 1 163 ? -9.518 -3.641 13.531 1.00 96.62 163 THR A O 1
ATOM 1218 N N . LEU A 1 164 ? -8.822 -1.566 13.055 1.00 97.31 164 LEU A N 1
ATOM 1219 C CA . LEU A 1 164 ? -8.601 -1.812 11.625 1.00 97.31 164 LEU A CA 1
ATOM 1220 C C . LEU A 1 164 ? -7.631 -2.982 11.403 1.00 97.31 164 LEU A C 1
ATOM 1222 O O . LEU A 1 164 ? -7.882 -3.844 10.560 1.00 97.31 164 LEU A O 1
ATOM 1226 N N . ILE A 1 165 ? -6.528 -3.026 12.152 1.00 98.00 165 ILE A N 1
ATOM 1227 C CA . ILE A 1 165 ? -5.539 -4.100 12.039 1.00 98.00 165 ILE A CA 1
ATOM 1228 C C . ILE A 1 165 ? -6.119 -5.422 12.547 1.00 98.00 165 ILE A C 1
ATOM 1230 O O . ILE A 1 165 ? -6.038 -6.433 11.843 1.00 98.00 165 ILE A O 1
ATOM 1234 N N . ASP A 1 166 ? -6.705 -5.421 13.744 1.00 97.50 166 ASP A N 1
ATOM 1235 C CA . ASP A 1 166 ? -7.165 -6.649 14.387 1.00 97.50 166 ASP A CA 1
ATOM 1236 C C . ASP A 1 166 ? -8.367 -7.288 13.687 1.00 97.50 166 ASP A C 1
ATOM 1238 O O . ASP A 1 166 ? -8.382 -8.508 13.522 1.00 97.50 166 ASP A O 1
ATOM 1242 N N . GLU A 1 167 ? -9.335 -6.492 13.236 1.00 96.25 167 GLU A N 1
ATOM 1243 C CA . GLU A 1 167 ? -10.591 -7.007 12.683 1.00 96.25 167 GLU A CA 1
ATOM 1244 C C . GLU A 1 167 ? -10.571 -7.143 11.160 1.00 96.25 167 GLU A C 1
ATOM 1246 O O . GLU A 1 167 ? -11.165 -8.077 10.623 1.00 96.25 167 GLU A O 1
ATOM 1251 N N . LEU A 1 168 ? -9.888 -6.240 10.446 1.00 96.31 168 LEU A N 1
ATOM 1252 C CA . LEU A 1 168 ? -9.922 -6.215 8.980 1.00 96.31 168 LEU A CA 1
ATOM 1253 C C . LEU A 1 168 ? -8.623 -6.719 8.362 1.00 96.31 168 LEU A C 1
ATOM 1255 O O . LEU A 1 168 ? -8.665 -7.612 7.518 1.00 96.31 168 LEU A O 1
ATOM 1259 N N . VAL A 1 169 ? -7.465 -6.189 8.772 1.00 97.50 169 VAL A N 1
ATOM 1260 C CA . VAL A 1 169 ? -6.189 -6.596 8.161 1.00 97.50 169 VAL A CA 1
ATOM 1261 C C . VAL A 1 169 ? -5.889 -8.053 8.473 1.00 97.50 169 VAL A C 1
ATOM 1263 O O . VAL A 1 169 ? -5.605 -8.800 7.544 1.00 97.50 169 VAL A O 1
ATOM 1266 N N . ASN A 1 170 ? -5.997 -8.481 9.734 1.00 97.75 170 ASN A N 1
ATOM 1267 C CA . ASN A 1 170 ? -5.703 -9.860 10.137 1.00 97.75 170 ASN A CA 1
ATOM 1268 C C . ASN A 1 170 ? -6.647 -10.896 9.515 1.00 97.75 170 ASN A C 1
ATOM 1270 O O . ASN A 1 170 ? -6.228 -12.029 9.281 1.00 97.75 170 ASN A O 1
ATOM 1274 N N . ALA A 1 171 ? -7.896 -10.515 9.240 1.00 96.19 171 ALA A N 1
ATOM 1275 C CA . ALA A 1 171 ? -8.892 -11.384 8.618 1.00 96.19 171 ALA A CA 1
ATOM 1276 C C . ALA A 1 171 ? -8.810 -11.400 7.080 1.00 96.19 171 ALA A C 1
ATOM 1278 O O . ALA A 1 171 ? -9.407 -12.268 6.438 1.00 96.19 171 ALA A O 1
ATOM 1279 N N . ALA A 1 172 ? -8.091 -10.450 6.474 1.00 95.19 172 ALA A N 1
ATOM 1280 C CA . ALA A 1 172 ? -7.993 -10.332 5.028 1.00 95.19 172 ALA A CA 1
ATOM 1281 C C . ALA A 1 172 ? -7.161 -11.464 4.398 1.00 95.19 172 ALA A C 1
ATOM 1283 O O . ALA A 1 172 ? -6.209 -11.962 5.013 1.00 95.19 172 ALA A O 1
ATOM 1284 N N . PRO A 1 173 ? -7.469 -11.842 3.140 1.00 95.75 173 PRO A N 1
ATOM 1285 C CA . PRO A 1 173 ? -6.584 -12.690 2.357 1.00 95.75 173 PRO A CA 1
ATOM 1286 C C . PRO A 1 173 ? -5.210 -12.031 2.199 1.00 95.75 173 PRO A C 1
ATOM 1288 O O . PRO A 1 173 ? -5.077 -10.810 2.162 1.00 95.75 173 PRO A O 1
ATOM 1291 N N . THR A 1 174 ? -4.194 -12.868 2.064 1.00 96.06 174 THR A N 1
ATOM 1292 C CA . THR A 1 174 ? -2.792 -12.495 1.861 1.00 96.06 174 THR A CA 1
ATOM 1293 C C . THR A 1 174 ? -2.337 -12.791 0.432 1.00 96.06 174 THR A C 1
ATOM 1295 O O . THR A 1 174 ? -3.020 -13.486 -0.318 1.00 96.06 174 THR A O 1
ATOM 1298 N N . THR A 1 175 ? -1.152 -12.318 0.048 1.00 93.00 175 THR A N 1
ATOM 1299 C CA . THR A 1 175 ? -0.523 -12.5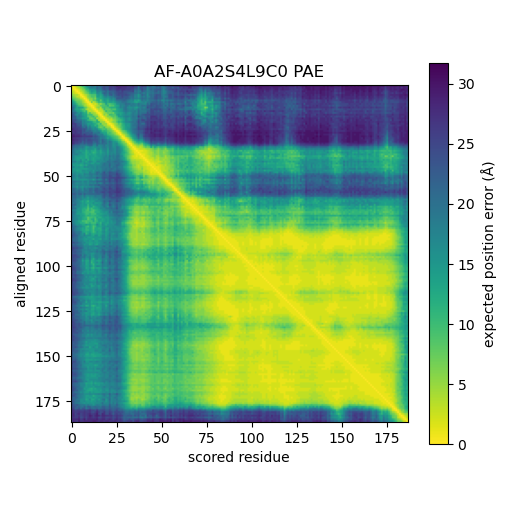86 -1.265 1.00 93.00 175 THR A CA 1
ATOM 1300 C C . THR A 1 175 ? -0.310 -14.071 -1.584 1.00 93.00 175 THR A C 1
ATOM 1302 O O . THR A 1 175 ? -0.100 -14.421 -2.741 1.00 93.00 175 THR A O 1
ATOM 1305 N N . THR A 1 176 ? -0.385 -14.951 -0.584 1.00 91.88 176 THR A N 1
ATOM 1306 C CA . THR A 1 176 ? -0.302 -16.412 -0.739 1.00 91.88 176 THR A CA 1
ATOM 1307 C C . THR A 1 176 ? -1.642 -17.116 -0.541 1.00 91.88 176 THR A C 1
ATOM 1309 O O . THR A 1 176 ? -1.706 -18.345 -0.592 1.00 91.88 176 THR A O 1
ATOM 1312 N N . SER A 1 177 ? -2.719 -16.368 -0.291 1.00 91.25 177 SER A N 1
ATOM 1313 C CA . SER A 1 177 ? -4.051 -16.949 -0.168 1.00 91.25 177 SER A CA 1
ATOM 1314 C C . SER A 1 177 ? -4.515 -17.502 -1.519 1.00 91.25 177 SER A C 1
ATOM 1316 O O . SER A 1 177 ? -4.311 -16.845 -2.542 1.00 91.25 177 SER A O 1
ATOM 1318 N N . PRO A 1 178 ? -5.154 -18.686 -1.554 1.00 87.50 178 PRO A N 1
ATOM 1319 C CA . PRO A 1 178 ? -5.665 -19.247 -2.796 1.00 87.50 178 PRO A CA 1
ATOM 1320 C C . PRO A 1 178 ? -6.659 -18.293 -3.460 1.00 87.50 178 PRO A C 1
ATOM 1322 O O . PRO A 1 178 ? -7.551 -17.759 -2.792 1.00 87.50 178 PRO A O 1
ATOM 1325 N N . LEU A 1 179 ? -6.544 -18.126 -4.779 1.00 80.62 179 LEU A N 1
ATOM 1326 C CA . LEU A 1 179 ? -7.564 -17.436 -5.558 1.00 80.62 179 LEU A CA 1
ATOM 1327 C C . LEU A 1 179 ? -8.863 -18.234 -5.445 1.00 80.62 179 LEU A C 1
ATOM 1329 O O . LEU A 1 179 ? -8.971 -19.354 -5.947 1.00 80.62 179 LEU A O 1
ATOM 1333 N N . ARG A 1 180 ? -9.856 -17.672 -4.756 1.00 72.94 180 ARG A N 1
ATOM 1334 C CA . ARG A 1 180 ? -11.216 -18.205 -4.818 1.00 72.94 180 ARG A CA 1
ATOM 1335 C C . ARG A 1 180 ? -11.773 -17.883 -6.207 1.00 72.94 180 ARG A C 1
ATOM 1337 O O . ARG A 1 180 ? -11.511 -16.784 -6.698 1.00 72.94 180 ARG A O 1
ATOM 1344 N N . PRO A 1 181 ? -12.532 -18.789 -6.843 1.00 67.81 181 PRO A N 1
ATOM 1345 C CA . PRO A 1 181 ? -13.215 -18.475 -8.091 1.00 67.81 181 PRO A CA 1
ATOM 1346 C C . PRO A 1 181 ? -14.028 -17.188 -7.916 1.00 67.81 181 PRO A C 1
ATOM 1348 O O . PRO A 1 181 ? -14.891 -17.116 -7.039 1.00 67.81 181 PRO A O 1
ATOM 1351 N N . ALA A 1 182 ? -13.721 -16.158 -8.705 1.00 62.16 182 ALA A N 1
ATOM 1352 C CA . ALA A 1 182 ? -14.472 -14.914 -8.674 1.00 62.16 182 ALA A CA 1
ATOM 1353 C C . ALA A 1 182 ? -15.853 -15.175 -9.287 1.00 62.16 182 ALA A C 1
ATOM 1355 O O . ALA A 1 182 ? -15.995 -15.304 -10.501 1.00 62.16 182 ALA A O 1
ATOM 1356 N N . GLY A 1 183 ? -16.879 -15.291 -8.446 1.00 59.06 183 GLY A N 1
ATOM 1357 C CA . GLY A 1 183 ? -18.253 -15.143 -8.902 1.00 59.06 183 GLY A CA 1
ATOM 1358 C C . GLY A 1 183 ? -18.499 -13.662 -9.147 1.00 59.06 183 GLY A C 1
ATOM 1359 O O . GLY A 1 183 ? -18.417 -12.874 -8.206 1.00 59.06 183 GLY A O 1
ATOM 1360 N N . LEU A 1 184 ? -18.777 -13.268 -10.391 1.00 55.16 184 LEU A N 1
ATOM 1361 C CA . LEU A 1 184 ? -19.328 -11.937 -10.638 1.00 55.16 184 LEU A CA 1
ATOM 1362 C C . LEU A 1 184 ? -20.631 -11.812 -9.829 1.00 55.16 184 LEU A C 1
ATOM 1364 O O . LEU A 1 184 ? -21.421 -12.766 -9.825 1.00 55.16 184 LEU A O 1
ATOM 1368 N N . PRO A 1 185 ? -20.865 -10.688 -9.126 1.00 54.94 185 PRO A N 1
ATOM 1369 C CA . PRO A 1 185 ? -22.139 -10.472 -8.461 1.00 54.94 185 PRO A CA 1
ATOM 1370 C C . PRO A 1 185 ? -23.254 -10.611 -9.500 1.00 54.94 185 PRO A C 1
ATOM 1372 O O . PRO A 1 185 ? -23.175 -10.039 -10.588 1.00 54.94 185 PRO A O 1
ATOM 1375 N N . ARG A 1 186 ? -24.263 -11.432 -9.189 1.00 56.09 186 ARG A N 1
ATOM 1376 C CA . ARG A 1 186 ? -25.469 -11.502 -10.015 1.00 56.09 186 ARG A CA 1
ATOM 1377 C C . ARG A 1 186 ? -26.120 -10.119 -9.982 1.00 56.09 186 ARG A C 1
ATOM 1379 O O . ARG A 1 186 ? -26.316 -9.585 -8.891 1.00 56.09 186 ARG A O 1
ATOM 1386 N N . ALA A 1 187 ? -26.354 -9.563 -11.169 1.00 55.19 187 ALA A N 1
ATOM 1387 C CA . ALA A 1 187 ? -27.104 -8.326 -11.362 1.00 55.19 187 ALA A CA 1
ATOM 1388 C C . ALA A 1 187 ? -28.548 -8.473 -10.869 1.00 55.19 187 ALA A C 1
ATOM 1390 O O . ALA A 1 187 ? -29.080 -9.608 -10.954 1.00 55.19 187 ALA A O 1
#

=== Feature glossary ===
The record interleaves many kinds of information about one protein. Here is each kind framed as the question it answers.

Q: What known structures does this most resemble?
A: Structural nearest neighbors (via Foldseek easy-search vs the PDB). Reported per hit: target PDB id, E-value, and alignment TM-score. A TM-score above ~0.5 is the conventional threshold for 'same fold'.

Q: Where is each backbone atom in 3D?
A: The mmCIF table is the protein's shape written out atom by atom. For each backbone N, Cα, C, and carbonyl O, it records an (x, y, z) coordinate triple in Å plus the residue type, chain letter, and residue number.

Q: What are the backbone torsion angles?
A: The φ/ψ torsion pair specifies the backbone conformation at each residue. φ rotates about the N–Cα bond, ψ about the Cα–C bond. Steric clashes forbid most of the (φ, ψ) plane — the allowed regions (α-helix basin, β-sheet basin, left-handed helix) are the Ramachandran-allowed regions.

Q: Which residues are buried vs exposed?
A: Solvent-accessible surface area (SASA) is the area in Å² traced out by the centre of a 1.4 Å probe sphere (a water molecule) rolled over the protein's van der Waals surface (Shrake–Rupley / Lee–Richards construction). Buried residues have near-zero SASA; fully exposed residues can exceed 200 Å². The total SASA scales roughly with the number of surface residues.

Q: How confident is the AlphaFold model at each residue?
A: pLDDT is the predicted lDDT-Cα score: AlphaFold's confidence that the local environment of each residue (all inter-atomic distances within 15 Å) is correctly placed. It is a per-residue number between 0 and 100, with higher meaning more reliable.

Q: What does the local fold look like, residue by residue?
A: 3Di is Foldseek's structural alphabet. Each residue is assigned one of twenty discrete states based on how its Cα sits relative to its spatial (not sequential) neighbors. Aligning 3Di strings finds structural homologs roughly as well as full 3D superposition, but orders of magnitude faster.

Q: How big and how compact is the whole molecule?
A: Radius of gyration (Rg) is the root-mean-square distance of Cα atoms from their centroid — a single number for overall size and compactness. A globular domain of N residues has Rg ≈ 2.2·N^0.38 Å; an extended or disordered chain has a much larger Rg. The Cα contact count is the number of residue pairs whose Cα atoms are within 8 Å and are more than four positions apart in sequence — a standard proxy for tertiary packing density. The bounding box is the smallest axis-aligned box enclosing all Cα atoms.

Q: Which residues are in helices, strands, or loops?
A: DSSP 8-state secondary structure assigns each residue one of H (α-helix), G (3₁₀-helix), I (π-helix), E (extended β-strand), B (isolated β-bridge), T (hydrogen-bonded turn), S (bend), or '-' (coil). The assignment is computed from backbone hydrogen-bond geometry via the Kabsch–Sander algorithm.

Q: How mobile is each atom in the crystal?
A: Crystallographic B-factors measure how much each atom's electron density is smeared out, in Å². They rise in mobile loops and surface residues and fall in the buried interior. In AlphaFold models this column is repurposed to hold pLDDT instead.

Q: What if only a Cα trace is available?
A: P-SEA three-state annotation labels each residue as helix, strand, or coil based purely on the geometry of the Cα trace. It serves as a fallback when the full backbone (and thus DSSP) is unavailable.

Q: What family and function is it annotated with?
A: Database cross-references. InterPro integrates a dozen domain/family signature databases into unified entries with residue-range hits. GO terms attach function/process/location labels with evidence codes. CATH codes position the fold in a four-level structural taxonomy. Organism is the NCBI-taxonomy species name.

Q: Are the domains correctly placed relative to each other?
A: Predicted Aligned Error (PAE) is an AlphaFold confidence matrix: entry (i, j) is the expected error in the position of residue j, in ångströms, when the prediction is superimposed on the true structure at residue i. Low PAE within a block of residues means that block is internally rigid and well-predicted; high PAE between two blocks means their relative placement is uncertain even if each block individually is confident.

Q: What do the diagnostic plots show?
A: Three diagnostic plots accompany the record. The Cα contact map visualizes the tertiary structure as a 2D adjacency matrix (8 Å cutoff, sequence-local contacts suppressed). The Ramachandran plot shows the distribution of backbone (φ, ψ) torsions, with points in the α and β basins reflecting secondary structure content. The PAE plot shows AlphaFold's inter-residue confidence as a color matrix.

Q: What is the amino-acid chain?
A: Primary structure: the covalent order of the twenty standard amino acids along the backbone. Two proteins with the same sequence will (almost always) fold to the same structure; two with 30% identity often share a fold but not the details.

Q: What do the rendered images show?
A: The six renders are orthographic views along the three Cartesian axes in both directions. Representation (cartoon, sticks, or surface) and color scheme (sequence-rainbow or by-chain) vary across proteins so the training set covers all the common visualization conventions.